Protein AF-A0AAD8AE29-F1 (afdb_monomer)

pLDDT: mean 75.74, std 12.7, range [40.16, 96.88]

Sequence (339 aa):
MKKKKKKEEDVLVMLQKSQGLLWQFQLVKLLQPAYPEPPVPDRELAHDELNSDLREEDKAHKLTLSEHMIGDRSDAFKFQLEQYKLAAARMQECVNVMSDIEREMNRPVGTRHSYEMTLKIQECEDMLLSASDKDQQIVEEDLAADSNNIAKQLKSMKQQLQSLRRAVDKQHEQHEKAVEKYKKLGAELKTVLDWLNANETIVSRPLLERDPASVEKEIEKHKELAAKVNNYLDRVRAVQELVRHEERMPASLIEQLSEANSLPQELEERGKYLEMNKQLRLEYAAMKETFFVWVKEADTLLQIGKFGVNWLIFFSSEASIRKLVSQQFSKQLIESGRL

Solvent-accessible surface area (backbone atoms only — not comparable to full-atom values): 18905 Å² total; per-residue (Å²): 120,76,74,59,57,56,54,56,54,54,50,51,54,52,52,53,51,53,52,53,53,52,53,53,56,54,53,62,70,73,68,70,79,92,70,86,82,74,88,82,72,80,66,74,59,61,58,52,49,55,55,49,50,56,50,51,49,53,50,50,51,51,49,52,52,47,52,49,55,51,47,55,50,50,52,50,52,50,52,48,55,50,49,51,52,56,28,52,51,35,50,52,50,37,51,53,51,50,54,49,48,55,58,54,65,75,43,94,78,49,77,69,55,48,52,55,49,53,51,54,51,50,54,36,50,52,36,51,50,62,25,49,58,43,45,52,58,43,54,78,70,72,50,65,72,63,42,56,53,50,53,50,49,53,52,52,49,54,53,52,51,54,51,49,51,55,50,52,53,50,52,44,53,51,51,50,55,50,52,51,51,49,52,54,49,45,52,54,51,49,53,50,50,54,50,46,60,76,36,37,75,70,74,44,90,66,90,74,66,83,51,49,70,61,42,51,55,51,49,51,55,48,52,55,49,52,53,54,54,49,55,54,52,52,53,50,49,55,54,47,66,76,41,73,83,56,97,69,76,56,68,70,49,54,52,54,49,54,56,58,65,49,46,63,58,56,52,49,55,49,50,52,51,51,53,53,53,35,50,53,34,52,52,49,52,52,52,50,51,55,49,52,53,52,52,53,50,52,50,50,55,50,59,60,57,68,66,57,84,57,58,70,61,53,62,68,44,42,66,58,50,53,50,51,50,49,50,51,51,52,51,51,32,48,77,67,70,77,100

Foldseek 3Di:
DVVVVVVVVVVVVVVVVVVVVVVVVVVVVVPDDDDDDDDDDDPVVVVVVVVVVVVVVVVVVVVVVVVVVVVVVVVVVVVLVVLVVLLVVLLVVLVVLLVVLVVLLPDQDDLVSLVVSVVSLVSSVVSLVSSVVSLVVNVVVPPPPVSVVSVVSSVVSVVSSVVSVVSSVVVNVVVVVLVVVLVVLLVVLVVLVVVCVVVVCLLDQHDADLDLVSLVVNLVVLVVNLVVLVVSLVVVVVSCVVCVPRDDRDPSSVVSNVVSVCVNVSSVVSNVVSVVSSVVSVVVVVVVVVVVVVVVVVVVVVVVPVPPPPVVVVVVCVVVVVVVVVVVVVVVCVVVVVD

Structure (mmCIF, N/CA/C/O backbone):
data_AF-A0AAD8AE29-F1
#
_entry.id   AF-A0AAD8AE29-F1
#
loop_
_atom_site.group_PDB
_atom_site.id
_atom_site.type_symbol
_atom_site.label_atom_id
_atom_site.label_alt_id
_atom_site.label_comp_id
_atom_site.label_asym_id
_atom_site.label_entity_id
_atom_site.label_seq_id
_atom_site.pdbx_PDB_ins_code
_atom_site.Cartn_x
_atom_site.Cartn_y
_atom_site.Cartn_z
_atom_site.occupancy
_atom_site.B_iso_or_equiv
_atom_site.auth_seq_id
_atom_site.auth_comp_id
_atom_site.auth_asym_id
_atom_site.auth_atom_id
_atom_site.pdbx_PDB_model_num
ATOM 1 N N . MET A 1 1 ? -95.911 11.192 59.488 1.00 56.50 1 MET A N 1
ATOM 2 C CA . MET A 1 1 ? -96.465 10.595 60.730 1.00 56.50 1 MET A CA 1
ATOM 3 C C . MET A 1 1 ? -96.248 9.078 60.884 1.00 56.50 1 MET A C 1
ATOM 5 O O . MET A 1 1 ? -96.093 8.640 62.013 1.00 56.50 1 MET A O 1
ATOM 9 N N . LYS A 1 2 ? -96.130 8.265 59.817 1.00 54.97 2 LYS A N 1
ATOM 10 C CA . LYS A 1 2 ? -95.921 6.797 59.936 1.00 54.97 2 LYS A CA 1
ATOM 11 C C . LYS A 1 2 ? -94.556 6.343 60.506 1.00 54.97 2 LYS A C 1
ATOM 13 O O . LYS A 1 2 ? -94.481 5.281 61.103 1.00 54.97 2 LYS A O 1
ATOM 18 N N . LYS A 1 3 ? -93.489 7.147 60.389 1.00 54.53 3 LYS A N 1
ATOM 19 C CA . LYS A 1 3 ? -92.149 6.806 60.926 1.00 54.53 3 LYS A CA 1
ATOM 20 C C . LYS A 1 3 ? -92.009 6.973 62.449 1.00 54.53 3 LYS A C 1
ATOM 22 O O . LYS A 1 3 ? -91.092 6.402 63.024 1.00 54.53 3 LYS A O 1
ATOM 27 N N . LYS A 1 4 ? -92.895 7.745 63.096 1.00 61.03 4 LYS A N 1
ATOM 28 C CA . LYS A 1 4 ? -92.829 8.002 64.546 1.00 61.03 4 LYS A CA 1
ATOM 29 C C . LYS A 1 4 ? -93.457 6.853 65.351 1.00 61.03 4 LYS A C 1
ATOM 31 O O . LYS A 1 4 ? -92.832 6.381 66.286 1.00 61.03 4 LYS A O 1
ATOM 36 N N . LYS A 1 5 ? -94.585 6.304 64.874 1.00 64.12 5 LYS A N 1
ATOM 37 C CA . LYS A 1 5 ? -95.234 5.117 65.465 1.00 64.12 5 LYS A CA 1
ATOM 38 C C . LYS A 1 5 ? -94.344 3.868 65.480 1.00 64.12 5 LYS A C 1
ATOM 40 O O . LYS A 1 5 ? -94.282 3.190 66.491 1.00 64.12 5 LYS A O 1
ATOM 45 N N . LYS A 1 6 ? -93.591 3.611 64.401 1.00 66.19 6 LYS A N 1
ATOM 46 C CA . LYS A 1 6 ? -92.713 2.430 64.326 1.00 66.19 6 LYS A CA 1
ATOM 47 C C . LYS A 1 6 ? -91.571 2.464 65.354 1.00 66.19 6 LYS A C 1
ATOM 49 O O . LYS A 1 6 ? -91.229 1.438 65.918 1.00 66.19 6 LYS A O 1
ATOM 54 N N . LYS A 1 7 ? -91.024 3.652 65.650 1.00 66.69 7 LYS A N 1
ATOM 55 C CA . LYS A 1 7 ? -89.999 3.807 66.696 1.00 66.69 7 LYS A CA 1
ATOM 56 C C . LYS A 1 7 ? -90.554 3.605 68.109 1.00 66.69 7 LYS A C 1
ATOM 58 O O . LYS A 1 7 ? -89.826 3.114 68.959 1.00 66.69 7 LYS A O 1
ATOM 63 N N . GLU A 1 8 ? -91.805 3.982 68.366 1.00 64.25 8 GLU A N 1
ATOM 64 C CA . GLU A 1 8 ? -92.439 3.771 69.676 1.00 64.25 8 GLU A CA 1
ATOM 65 C C . GLU A 1 8 ? -92.771 2.288 69.915 1.00 64.25 8 GLU A C 1
ATOM 67 O O . GLU A 1 8 ? -92.557 1.796 71.020 1.00 64.25 8 GLU A O 1
ATOM 72 N N . GLU A 1 9 ? -93.185 1.548 68.879 1.00 67.19 9 GLU A N 1
ATOM 73 C CA . GLU A 1 9 ? -93.394 0.091 68.961 1.00 67.19 9 GLU A CA 1
ATOM 74 C C . GLU A 1 9 ? -92.079 -0.680 69.184 1.00 67.19 9 GLU A C 1
ATOM 76 O O . GLU A 1 9 ? -92.027 -1.557 70.046 1.00 67.19 9 GLU A O 1
ATOM 81 N N . ASP A 1 10 ? -90.992 -0.312 68.496 1.00 68.88 10 ASP A N 1
ATOM 82 C CA . ASP A 1 10 ? -89.684 -0.969 68.665 1.00 68.88 10 ASP A CA 1
ATOM 83 C C . ASP A 1 10 ? -89.091 -0.748 70.074 1.00 68.88 10 ASP A C 1
ATOM 85 O O . ASP A 1 10 ? -88.472 -1.650 70.647 1.00 68.88 10 ASP A O 1
ATOM 89 N N . VAL A 1 11 ? -89.315 0.426 70.679 1.00 70.06 11 VAL A N 1
ATOM 90 C CA . VAL A 1 11 ? -88.878 0.720 72.058 1.00 70.06 11 VAL A CA 1
ATOM 91 C C . VAL A 1 11 ? -89.693 -0.077 73.082 1.00 70.06 11 VAL A C 1
ATOM 93 O O . VAL A 1 11 ? -89.125 -0.575 74.056 1.00 70.06 11 VAL A O 1
ATOM 96 N N . LEU A 1 12 ? -90.995 -0.266 72.847 1.00 66.38 12 LEU A N 1
ATOM 97 C CA . LEU A 1 12 ? -91.861 -1.053 73.729 1.00 66.38 12 LEU A CA 1
ATOM 98 C C . LEU A 1 12 ? -91.470 -2.544 73.734 1.00 66.38 12 LEU A C 1
ATOM 100 O O . LEU A 1 12 ? -91.415 -3.166 74.795 1.00 66.38 12 LEU A O 1
ATOM 104 N N . VAL A 1 13 ? -91.107 -3.096 72.568 1.00 70.44 13 VAL A N 1
ATOM 105 C CA . VAL A 1 13 ? -90.626 -4.485 72.432 1.00 70.44 13 VAL A CA 1
ATOM 106 C C . VAL A 1 13 ? -89.275 -4.690 73.128 1.00 70.44 13 VAL A C 1
ATOM 108 O O . VAL A 1 13 ? -89.046 -5.732 73.749 1.00 70.44 13 VAL A O 1
ATOM 111 N N . MET A 1 14 ? -88.382 -3.697 73.078 1.00 66.88 14 MET A N 1
ATOM 112 C CA . MET A 1 14 ? -87.093 -3.747 73.781 1.00 66.88 14 MET A CA 1
ATOM 113 C C . MET A 1 14 ? -87.264 -3.688 75.308 1.00 66.88 14 MET A C 1
ATOM 115 O O . MET A 1 14 ? -86.588 -4.427 76.025 1.00 66.88 14 MET A O 1
ATOM 119 N N . LEU A 1 15 ? -88.207 -2.881 75.806 1.00 64.25 15 LEU A N 1
ATOM 120 C CA . LEU A 1 15 ? -88.545 -2.798 77.234 1.00 64.25 15 LEU A CA 1
ATOM 121 C C . LEU A 1 15 ? -89.224 -4.071 77.765 1.00 64.25 15 LEU A C 1
ATOM 123 O O . LEU A 1 15 ? -88.927 -4.501 78.877 1.00 64.25 15 LEU A O 1
ATOM 127 N N . GLN A 1 16 ? -90.071 -4.732 76.970 1.00 65.25 16 GLN A N 1
ATOM 128 C CA . GLN A 1 16 ? -90.632 -6.035 77.354 1.00 65.25 16 GLN A CA 1
ATOM 129 C C . GLN A 1 16 ? -89.571 -7.146 77.392 1.00 65.25 16 GLN A C 1
ATOM 131 O O . GLN A 1 16 ? -89.598 -7.984 78.295 1.00 65.25 16 GLN A O 1
ATOM 136 N N . LYS A 1 17 ? -88.599 -7.141 76.468 1.00 65.81 17 LYS A N 1
ATOM 137 C CA . LYS A 1 17 ? -87.481 -8.101 76.491 1.00 65.81 17 LYS A CA 1
ATOM 138 C C . LYS A 1 17 ? -86.548 -7.890 77.684 1.00 65.81 17 LYS A C 1
ATOM 140 O O . LYS A 1 17 ? -86.119 -8.874 78.284 1.00 65.81 17 LYS A O 1
ATOM 145 N N . SER A 1 18 ? -86.264 -6.642 78.065 1.00 60.44 18 SER A N 1
ATOM 146 C CA . SER A 1 18 ? -85.416 -6.363 79.232 1.00 60.44 18 SER A CA 1
ATOM 147 C C . SER A 1 18 ? -86.107 -6.721 80.552 1.00 60.44 18 SER A C 1
ATOM 149 O O . SER A 1 18 ? -85.460 -7.277 81.440 1.00 60.44 18 SER A O 1
ATOM 151 N N . GLN A 1 19 ? -87.424 -6.513 80.663 1.00 63.84 19 GLN A N 1
ATOM 152 C CA . GLN A 1 19 ? -88.200 -6.953 81.829 1.00 63.84 19 GLN A CA 1
ATOM 153 C C . GLN A 1 19 ? -88.317 -8.486 81.916 1.00 63.84 19 GLN A C 1
ATOM 155 O O . GLN A 1 19 ? -88.243 -9.033 83.015 1.00 63.84 19 GLN A O 1
ATOM 160 N N . GLY A 1 20 ? -88.416 -9.196 80.786 1.00 62.72 20 GLY A N 1
ATOM 161 C CA . GLY A 1 20 ? -88.405 -10.666 80.757 1.00 62.72 20 GLY A CA 1
ATOM 162 C C . GLY A 1 20 ? -87.080 -11.282 81.227 1.00 62.72 20 GLY A C 1
ATOM 163 O O . GLY A 1 20 ? -87.084 -12.272 81.958 1.00 62.72 20 GLY A O 1
ATOM 164 N N . LEU A 1 21 ? -85.946 -10.667 80.874 1.00 60.41 21 LEU A N 1
ATOM 165 C CA . LEU A 1 21 ? -84.616 -11.109 81.318 1.00 60.41 21 LEU A CA 1
ATOM 166 C C . LEU A 1 21 ? -84.382 -10.855 82.815 1.00 60.41 21 LEU A C 1
ATOM 168 O O . LEU A 1 21 ? -83.770 -11.683 83.488 1.00 60.41 21 LEU A O 1
ATOM 172 N N . LEU A 1 22 ? -84.923 -9.759 83.356 1.00 55.09 22 LEU A N 1
ATOM 173 C CA . LEU A 1 22 ? -84.899 -9.469 84.794 1.00 55.09 22 LEU A CA 1
ATOM 174 C C . LEU A 1 22 ? -85.703 -10.500 85.600 1.00 55.09 22 LEU A C 1
ATOM 176 O O . LEU A 1 22 ? -85.214 -10.990 86.615 1.00 55.09 22 LEU A O 1
ATOM 180 N N . TRP A 1 23 ? -86.873 -10.920 85.107 1.00 57.53 23 TRP A N 1
ATOM 181 C CA . TRP A 1 23 ? -87.648 -11.993 85.740 1.00 57.53 23 TRP A CA 1
ATOM 182 C C . TRP A 1 23 ? -86.952 -13.359 85.669 1.00 57.53 23 TRP A C 1
ATOM 184 O O . TRP A 1 23 ? -87.002 -14.103 86.647 1.00 57.53 23 TRP A O 1
ATOM 194 N N . GLN A 1 24 ? -86.242 -13.677 84.579 1.00 55.31 24 GLN A N 1
ATOM 195 C CA . GLN A 1 24 ? -85.435 -14.904 84.503 1.00 55.31 24 GLN A CA 1
ATOM 196 C C . GLN A 1 24 ? -84.248 -14.883 85.477 1.00 55.31 24 GLN A C 1
ATOM 198 O O . GLN A 1 24 ? -83.977 -15.894 86.124 1.00 55.31 24 GLN A O 1
ATOM 203 N N . PHE A 1 25 ? -83.595 -13.732 85.665 1.00 55.00 25 PHE A N 1
ATOM 204 C CA . PHE A 1 25 ? -82.519 -13.587 86.651 1.00 55.00 25 PHE A CA 1
ATOM 205 C C . PHE A 1 25 ? -83.021 -13.691 88.100 1.00 55.00 25 PHE A C 1
ATOM 207 O O . PHE A 1 25 ? -82.330 -14.249 88.955 1.00 55.00 25 PHE A O 1
ATOM 214 N N . GLN A 1 26 ? -84.232 -13.203 88.385 1.00 53.47 26 GLN A N 1
ATOM 215 C CA . GLN A 1 26 ? -84.827 -13.291 89.721 1.00 53.47 26 GLN A CA 1
ATOM 216 C C . GLN A 1 26 ? -85.367 -14.695 90.045 1.00 53.47 26 GLN A C 1
ATOM 218 O O . GLN A 1 26 ? -85.286 -15.113 91.199 1.00 53.47 26 GLN A O 1
ATOM 223 N N . LEU A 1 27 ? -85.841 -15.457 89.047 1.00 51.41 27 LEU A N 1
ATOM 224 C CA . LEU A 1 27 ? -86.303 -16.840 89.239 1.00 51.41 27 LEU A CA 1
ATOM 225 C C . LEU A 1 27 ? -85.142 -17.817 89.500 1.00 51.41 27 LEU A C 1
ATOM 227 O O . LEU A 1 27 ? -85.275 -18.723 90.320 1.00 51.41 27 LEU A O 1
ATOM 231 N N . VAL A 1 28 ? -83.986 -17.603 88.860 1.00 54.94 28 VAL A N 1
ATOM 232 C CA . VAL A 1 28 ? -82.765 -18.404 89.090 1.00 54.94 28 VAL A CA 1
ATOM 233 C C . VAL A 1 28 ? -82.208 -18.185 90.503 1.00 54.94 28 VAL A C 1
ATOM 235 O O . VAL A 1 28 ? -81.660 -19.108 91.100 1.00 54.94 28 VAL A O 1
ATOM 238 N N . LYS A 1 29 ? -82.420 -16.999 91.089 1.00 54.12 29 LYS A N 1
ATOM 239 C CA . LYS A 1 29 ? -82.001 -16.679 92.464 1.00 54.12 29 LYS A CA 1
ATOM 240 C C . LYS A 1 29 ? -82.877 -17.304 93.559 1.00 54.12 29 LYS A C 1
ATOM 242 O O . LYS A 1 29 ? -82.434 -17.372 94.699 1.00 54.12 29 LYS A O 1
ATOM 247 N N . LEU A 1 30 ? -84.095 -17.753 93.238 1.00 50.16 30 LEU A N 1
ATOM 248 C CA . LEU A 1 30 ? -85.058 -18.303 94.208 1.00 50.16 30 LEU A CA 1
ATOM 249 C C . LEU A 1 30 ? -85.110 -19.842 94.241 1.00 50.16 30 LEU A C 1
ATOM 251 O O . LEU A 1 30 ? -85.836 -20.401 95.057 1.00 50.16 30 LEU A O 1
ATOM 255 N N . LEU A 1 31 ? -84.345 -20.529 93.384 1.00 49.78 31 LEU A N 1
ATOM 256 C CA . LEU A 1 31 ? -84.365 -21.994 93.243 1.00 49.78 31 LEU A CA 1
ATOM 257 C C . LEU A 1 31 ? -83.030 -22.688 93.573 1.00 49.78 31 LEU A C 1
ATOM 259 O O . LEU A 1 31 ? -82.849 -23.852 93.224 1.00 49.78 31 LEU A O 1
ATOM 263 N N . GLN A 1 32 ? -82.100 -22.027 94.270 1.00 46.84 32 GLN A N 1
ATOM 264 C CA . GLN A 1 32 ? -80.900 -22.703 94.782 1.00 46.84 32 GLN A CA 1
ATOM 265 C C . GLN A 1 32 ? -81.173 -23.340 96.160 1.00 46.84 32 GLN A C 1
ATOM 267 O O . GLN A 1 32 ? -81.451 -22.610 97.114 1.00 46.84 32 GLN A O 1
ATOM 272 N N . PRO A 1 33 ? -81.092 -24.677 96.307 1.00 40.16 33 PRO A N 1
ATOM 273 C CA . PRO A 1 33 ? -81.111 -25.319 97.615 1.00 40.16 33 PRO A CA 1
ATOM 274 C C . PRO A 1 33 ? -79.799 -25.048 98.363 1.00 40.16 33 PRO A C 1
ATOM 276 O O . PRO A 1 33 ? -78.710 -25.187 97.808 1.00 40.16 33 PRO A O 1
ATOM 279 N N . ALA A 1 34 ? -79.921 -24.678 99.639 1.00 43.81 34 ALA A N 1
ATOM 280 C CA . ALA A 1 34 ? -78.806 -24.512 100.561 1.00 43.81 34 ALA A CA 1
ATOM 281 C C . ALA A 1 34 ? -78.103 -25.861 100.796 1.00 43.81 34 ALA A C 1
ATOM 283 O O . ALA A 1 34 ? -78.612 -26.719 101.517 1.00 43.81 34 ALA A O 1
ATOM 284 N N . TYR A 1 35 ? -76.930 -26.030 100.190 1.00 43.59 35 TYR A N 1
ATOM 285 C CA . TYR A 1 35 ? -75.943 -27.026 100.598 1.00 43.59 35 TYR A CA 1
ATOM 286 C C . TYR A 1 35 ? -74.885 -26.331 101.466 1.00 43.59 35 TYR A C 1
ATOM 288 O O . TYR A 1 35 ? -74.416 -25.259 101.082 1.00 43.59 35 TYR A O 1
ATOM 296 N N . PRO A 1 36 ? -74.509 -26.899 102.625 1.00 43.31 36 PRO A N 1
ATOM 297 C CA . PRO A 1 36 ? -73.458 -26.337 103.459 1.00 43.31 36 PRO A CA 1
ATOM 298 C C . PRO A 1 36 ? -72.100 -26.426 102.753 1.00 43.31 36 PRO A C 1
ATOM 300 O O . PRO A 1 36 ? -71.733 -27.466 102.202 1.00 43.31 36 PRO A O 1
ATOM 303 N N . GLU A 1 37 ? -71.379 -25.308 102.780 1.00 41.84 37 GLU A N 1
ATOM 304 C CA . GLU A 1 37 ? -70.016 -25.143 102.282 1.00 41.84 37 GLU A CA 1
ATOM 305 C C . GLU A 1 37 ? -69.048 -26.144 102.941 1.00 41.84 37 GLU A C 1
ATOM 307 O O . GLU A 1 37 ? -68.987 -26.222 104.171 1.00 41.84 37 GLU A O 1
ATOM 312 N N . PRO A 1 38 ? -68.235 -26.882 102.165 1.00 48.16 38 PRO A N 1
ATOM 313 C CA . PRO A 1 38 ? -66.944 -27.350 102.648 1.00 48.16 38 PRO A CA 1
ATOM 314 C C . PRO A 1 38 ? -65.956 -26.165 102.691 1.00 48.16 38 PRO A C 1
ATOM 316 O O . PRO A 1 38 ? -66.111 -25.211 101.925 1.00 48.16 38 PRO A O 1
ATOM 319 N N . PRO A 1 39 ? -64.941 -26.199 103.570 1.00 44.44 39 PRO A N 1
ATOM 320 C CA . PRO A 1 39 ? -64.050 -25.067 103.797 1.00 44.44 39 PRO A CA 1
ATOM 321 C C . PRO A 1 39 ? -63.321 -24.669 102.509 1.00 44.44 39 PRO A C 1
ATOM 323 O O . PRO A 1 39 ? -62.734 -25.504 101.822 1.00 44.44 39 PRO A O 1
ATOM 326 N N . VAL A 1 40 ? -63.388 -23.373 102.208 1.00 51.28 40 VAL A N 1
ATOM 327 C CA . VAL A 1 40 ? -62.707 -22.689 101.107 1.00 51.28 40 VAL A CA 1
ATOM 328 C C . VAL A 1 40 ? -61.188 -22.863 101.255 1.00 51.28 40 VAL A C 1
ATOM 330 O O . VAL A 1 40 ? -60.644 -22.423 102.266 1.00 51.28 40 VAL A O 1
ATOM 333 N N . PRO A 1 41 ? -60.477 -23.452 100.275 1.00 49.50 41 PRO A N 1
ATOM 334 C CA . PRO A 1 41 ? -59.083 -23.116 100.041 1.00 49.50 41 PRO A CA 1
ATOM 335 C C . PRO A 1 41 ? -59.034 -21.806 99.243 1.00 49.50 41 PRO A C 1
ATOM 337 O O . PRO A 1 41 ? -59.801 -21.623 98.293 1.00 49.50 41 PRO A O 1
ATOM 340 N N . ASP A 1 42 ? -58.153 -20.902 99.658 1.00 48.12 42 ASP A N 1
ATOM 341 C CA . ASP A 1 42 ? -57.944 -19.550 99.133 1.00 48.12 42 ASP A CA 1
ATOM 342 C C . ASP A 1 42 ? -58.057 -19.455 97.595 1.00 48.12 42 ASP A C 1
ATOM 344 O O . ASP A 1 42 ? -57.148 -19.817 96.851 1.00 48.12 42 ASP A O 1
ATOM 348 N N . ARG A 1 43 ? -59.198 -18.960 97.094 1.00 49.62 43 ARG A N 1
ATOM 349 C CA . ARG A 1 43 ? -59.481 -18.803 95.651 1.00 49.62 43 ARG A CA 1
ATOM 350 C C . ARG A 1 43 ? -59.073 -17.445 95.070 1.00 49.62 43 ARG A C 1
ATOM 352 O O . ARG A 1 43 ? -59.162 -17.272 93.858 1.00 49.62 43 ARG A O 1
ATOM 359 N N . GLU A 1 44 ? -58.610 -16.508 95.896 1.00 46.81 44 GLU A N 1
ATOM 360 C CA . GLU A 1 44 ? -58.081 -15.212 95.434 1.00 46.81 44 GLU A CA 1
ATOM 361 C C . GLU A 1 44 ? -56.631 -15.298 94.930 1.00 46.81 44 GLU A C 1
ATOM 363 O O . GLU A 1 44 ? -56.235 -14.476 94.116 1.00 46.81 44 GLU A O 1
ATOM 368 N N . LEU A 1 45 ? -55.865 -16.332 95.297 1.00 50.78 45 LEU A N 1
ATOM 369 C CA . LEU A 1 45 ? -54.499 -16.528 94.786 1.00 50.78 45 LEU A CA 1
ATOM 370 C C . LEU A 1 45 ? -54.469 -17.162 93.380 1.00 50.78 45 LEU A C 1
ATOM 372 O O . LEU A 1 45 ? -53.691 -16.744 92.529 1.00 50.78 45 LEU A O 1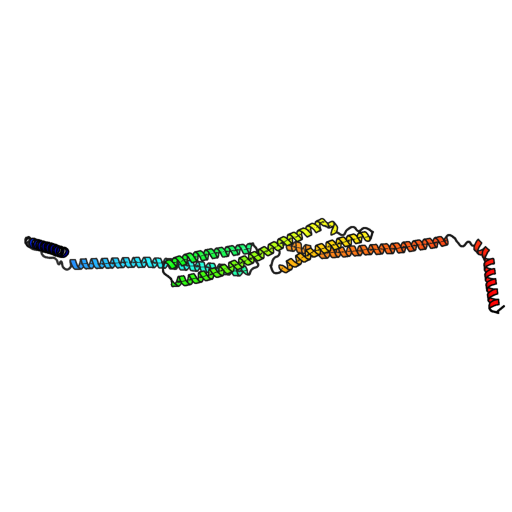
ATOM 376 N N . ALA A 1 46 ? -55.376 -18.100 93.082 1.00 49.00 46 ALA A N 1
ATOM 377 C CA . ALA A 1 46 ? -55.346 -18.863 91.826 1.00 49.00 46 ALA A CA 1
ATOM 378 C C . ALA A 1 46 ? -55.835 -18.087 90.5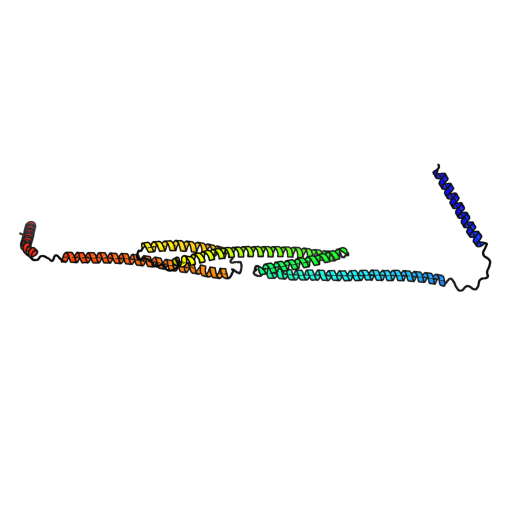80 1.00 49.00 46 ALA A C 1
ATOM 380 O O . ALA A 1 46 ? -55.471 -18.431 89.457 1.00 49.00 46 ALA A O 1
ATOM 381 N N . HIS A 1 47 ? -56.671 -17.053 90.742 1.00 49.69 47 HIS A N 1
ATOM 382 C CA . HIS A 1 47 ? -57.149 -16.229 89.617 1.00 49.69 47 HIS A CA 1
ATOM 383 C C . HIS A 1 47 ? -56.168 -15.114 89.223 1.00 49.69 47 HIS A C 1
ATOM 385 O O . HIS A 1 47 ? -56.120 -14.741 88.047 1.00 49.69 47 HIS A O 1
ATOM 391 N N . ASP A 1 48 ? -55.377 -14.617 90.175 1.00 52.88 48 ASP A N 1
ATOM 392 C CA . ASP A 1 48 ? -54.292 -13.673 89.902 1.00 52.88 48 ASP A CA 1
ATOM 393 C C . ASP A 1 48 ? -53.060 -14.385 89.321 1.00 52.88 48 ASP A C 1
ATOM 395 O O . ASP A 1 48 ? -52.440 -13.843 88.405 1.00 52.88 48 ASP A O 1
ATOM 399 N N . GLU A 1 49 ? -52.772 -15.625 89.740 1.00 54.66 49 GLU A N 1
ATOM 400 C CA . GLU A 1 49 ? -51.742 -16.475 89.116 1.00 54.66 49 GLU A CA 1
ATOM 401 C C . GLU A 1 49 ? -52.057 -16.765 87.637 1.00 54.66 49 GLU A C 1
ATOM 403 O O . GLU A 1 49 ? -51.234 -16.484 86.772 1.00 54.66 49 GLU A O 1
ATOM 408 N N . LEU A 1 50 ? -53.284 -17.178 87.296 1.00 54.25 50 LEU A N 1
ATOM 409 C CA . LEU A 1 50 ? -53.669 -17.464 85.901 1.00 54.25 50 LEU A CA 1
ATOM 410 C C . LEU A 1 50 ? -53.655 -16.228 84.975 1.00 54.25 50 LEU A C 1
ATOM 412 O O . LEU A 1 50 ? -53.343 -16.333 83.788 1.00 54.25 50 LEU A O 1
ATOM 416 N N . ASN A 1 51 ? -53.999 -15.043 85.494 1.00 57.44 51 ASN A N 1
ATOM 417 C CA . ASN A 1 51 ? -53.930 -13.784 84.737 1.00 57.44 51 ASN A CA 1
ATOM 418 C C . ASN A 1 51 ? -52.498 -13.241 84.617 1.00 57.44 51 ASN A C 1
ATOM 420 O O . ASN A 1 51 ? -52.181 -12.558 83.638 1.00 57.44 51 ASN A O 1
ATOM 424 N N . SER A 1 52 ? -51.654 -13.509 85.614 1.00 60.84 52 SER A N 1
ATOM 425 C CA . SER A 1 52 ? -50.209 -13.290 85.559 1.00 60.84 52 SER A CA 1
ATOM 426 C C . SER A 1 52 ? -49.585 -14.167 84.472 1.00 60.84 52 SER A C 1
ATOM 428 O O . SER A 1 52 ? -48.894 -13.643 83.598 1.00 60.84 52 SER A O 1
ATOM 430 N N . ASP A 1 53 ? -49.929 -15.454 84.447 1.00 60.59 53 ASP A N 1
ATOM 431 C CA . ASP A 1 53 ? -49.401 -16.435 83.496 1.00 60.59 53 ASP A CA 1
ATOM 432 C C . ASP A 1 53 ? -49.790 -16.108 82.048 1.00 60.59 53 ASP A C 1
ATOM 434 O O . ASP A 1 53 ? -48.930 -16.072 81.172 1.00 60.59 53 ASP A O 1
ATOM 438 N N . LEU A 1 54 ? -51.049 -15.731 81.787 1.00 60.53 54 LEU A N 1
ATOM 439 C CA . LEU A 1 54 ? -51.486 -15.288 80.452 1.00 60.53 54 LEU A CA 1
ATOM 440 C C . LEU A 1 54 ? -50.793 -13.994 79.982 1.00 60.53 54 LEU A C 1
ATOM 442 O O . LEU A 1 54 ? -50.578 -13.798 78.783 1.00 60.53 54 LEU A O 1
ATOM 446 N N . ARG A 1 55 ? -50.441 -13.085 80.902 1.00 64.75 55 ARG A N 1
ATOM 447 C CA . ARG A 1 55 ? -49.678 -11.866 80.572 1.00 64.75 55 ARG A CA 1
ATOM 448 C C . ARG A 1 55 ? -48.205 -12.163 80.322 1.00 64.75 55 ARG A C 1
ATOM 450 O O . ARG A 1 55 ? -47.602 -11.497 79.481 1.00 64.75 55 ARG A O 1
ATOM 457 N N . GLU A 1 56 ? -47.629 -13.112 81.048 1.00 69.75 56 GLU A N 1
ATOM 458 C CA . GLU A 1 56 ? -46.267 -13.593 80.818 1.00 69.75 56 GLU A CA 1
ATOM 459 C C . GLU A 1 56 ? -46.171 -14.366 79.491 1.00 69.75 56 GLU A C 1
ATOM 461 O O . GLU A 1 56 ? -45.237 -14.125 78.728 1.00 69.75 56 GLU A O 1
ATOM 466 N N . GLU A 1 57 ? -47.179 -15.166 79.123 1.00 69.75 57 GLU A N 1
ATOM 467 C CA . GLU A 1 57 ? -47.258 -15.824 77.809 1.00 69.75 57 GLU A CA 1
ATOM 468 C C . GLU A 1 57 ? -47.422 -14.829 76.646 1.00 69.75 57 GLU A C 1
ATOM 470 O O . GLU A 1 57 ? -46.729 -14.958 75.638 1.00 69.75 57 GLU A O 1
ATOM 475 N N . ASP A 1 58 ? -48.266 -13.794 76.766 1.00 74.19 58 ASP A N 1
ATOM 476 C CA . ASP A 1 58 ? -48.403 -12.752 75.727 1.00 74.19 58 ASP A CA 1
ATOM 477 C C . ASP A 1 58 ? -47.122 -11.906 75.585 1.00 74.19 58 ASP A C 1
ATOM 479 O O . ASP A 1 58 ? -46.722 -11.536 74.476 1.00 74.19 58 ASP A O 1
ATOM 483 N N . LYS A 1 59 ? -46.416 -11.636 76.694 1.00 73.88 59 LYS A N 1
ATOM 484 C CA . LYS A 1 59 ? -45.079 -11.020 76.650 1.00 73.88 59 LYS A CA 1
ATOM 485 C C . LYS A 1 59 ? -44.063 -11.934 75.974 1.00 73.88 59 LYS A C 1
ATOM 487 O O . LYS A 1 59 ? -43.311 -11.444 75.135 1.00 73.88 59 LYS A O 1
ATOM 492 N N . ALA A 1 60 ? -44.045 -13.225 76.303 1.00 72.56 60 ALA A N 1
ATOM 493 C CA . ALA A 1 60 ? -43.142 -14.204 75.704 1.00 72.56 60 ALA A CA 1
ATOM 494 C C . ALA A 1 60 ? -43.420 -14.384 74.203 1.00 72.56 60 ALA A C 1
ATOM 496 O O . ALA A 1 60 ? -42.486 -14.420 73.400 1.00 72.56 60 ALA A O 1
ATOM 497 N N . HIS A 1 61 ? -44.689 -14.393 73.791 1.00 73.88 61 HIS A N 1
ATOM 498 C CA . HIS A 1 61 ? -45.077 -14.408 72.382 1.00 73.88 61 HIS A CA 1
ATOM 499 C C . HIS A 1 61 ? -44.658 -13.134 71.646 1.00 73.88 61 HIS A C 1
ATOM 501 O O . HIS A 1 61 ? -44.134 -13.213 70.540 1.00 73.88 61 HIS A O 1
ATOM 507 N N . LYS A 1 62 ? -44.817 -11.953 72.251 1.00 75.62 62 LYS A N 1
ATOM 508 C CA . LYS A 1 62 ? -44.329 -10.696 71.660 1.00 75.62 62 LYS A CA 1
ATOM 509 C C . LYS A 1 62 ? -42.808 -10.644 71.573 1.00 75.62 62 LYS A C 1
ATOM 511 O O . LYS A 1 62 ? -42.293 -10.134 70.581 1.00 75.62 62 LYS A O 1
ATOM 516 N N . LEU A 1 63 ? -42.099 -11.174 72.572 1.00 75.06 63 LEU A N 1
ATOM 517 C CA . LEU A 1 63 ? -40.637 -11.267 72.572 1.00 75.06 63 LEU A CA 1
ATOM 518 C C . LEU A 1 63 ? -40.132 -12.213 71.484 1.00 75.06 63 LEU A C 1
ATOM 520 O O . LEU A 1 63 ? -39.245 -11.831 70.731 1.00 75.06 63 LEU A O 1
ATOM 524 N N . THR A 1 64 ? -40.739 -13.390 71.348 1.00 75.81 64 THR A N 1
ATOM 525 C CA . THR A 1 64 ? -40.383 -14.361 70.301 1.00 75.81 64 THR A CA 1
ATOM 526 C C . THR A 1 64 ? -40.727 -13.851 68.902 1.00 75.81 64 THR A C 1
ATOM 528 O O . THR A 1 64 ? -39.922 -14.007 67.986 1.00 75.81 64 THR A O 1
ATOM 531 N N . LEU A 1 65 ? -41.862 -13.160 68.723 1.00 75.62 65 LEU A N 1
ATOM 532 C CA . LEU A 1 65 ? -42.193 -12.493 67.457 1.00 75.62 65 LEU A CA 1
ATOM 533 C C . LEU A 1 65 ? -41.174 -11.390 67.127 1.00 75.62 65 LEU A C 1
ATOM 535 O O . LEU A 1 65 ? -40.732 -11.266 65.989 1.00 75.62 65 LEU A O 1
ATOM 539 N N . SER A 1 66 ? -40.783 -10.606 68.134 1.00 74.88 66 SER A N 1
ATOM 540 C CA . SER A 1 66 ? -39.742 -9.578 68.040 1.00 74.88 66 SER A CA 1
ATOM 541 C C . SER A 1 66 ? -38.388 -10.180 67.654 1.00 74.88 66 SER A C 1
ATOM 543 O O . SER A 1 66 ? -37.761 -9.695 66.717 1.00 74.88 66 SER A O 1
ATOM 545 N N . GLU A 1 67 ? -37.946 -11.245 68.326 1.00 77.62 67 GLU A N 1
ATOM 546 C CA . GLU A 1 67 ? -36.702 -11.955 68.005 1.00 77.62 67 GLU A CA 1
ATOM 547 C C . GLU A 1 67 ? -36.721 -12.526 66.588 1.00 77.62 67 GLU A C 1
ATOM 549 O O . GLU A 1 67 ? -35.727 -12.395 65.878 1.00 77.62 67 GLU A O 1
ATOM 554 N N . HIS A 1 68 ? -37.850 -13.086 66.144 1.00 75.38 68 HIS A N 1
ATOM 555 C CA . HIS A 1 68 ? -37.990 -13.598 64.783 1.00 75.38 68 HIS A CA 1
ATOM 556 C C . HIS A 1 68 ? -37.901 -12.472 63.744 1.00 75.38 68 HIS A C 1
ATOM 558 O O . HIS A 1 68 ? -37.091 -12.558 62.828 1.00 75.38 68 HIS A O 1
ATOM 564 N N . MET A 1 69 ? -38.617 -11.356 63.940 1.00 76.94 69 MET A N 1
ATOM 565 C CA . MET A 1 69 ? -38.522 -10.208 63.026 1.00 76.94 69 MET A CA 1
ATOM 566 C C . MET A 1 69 ? -37.135 -9.548 63.022 1.00 76.94 69 MET A C 1
ATOM 568 O O . MET A 1 69 ? -36.712 -8.997 62.004 1.00 76.94 69 MET A O 1
ATOM 572 N N . ILE A 1 70 ? -36.434 -9.551 64.160 1.00 78.44 70 ILE A N 1
ATOM 573 C CA . ILE A 1 70 ? -35.053 -9.061 64.259 1.00 78.44 70 ILE A CA 1
ATOM 574 C C . ILE A 1 70 ? -34.102 -10.021 63.536 1.00 78.44 70 ILE A C 1
ATOM 576 O O . ILE A 1 70 ? -33.200 -9.550 62.844 1.00 78.44 70 ILE A O 1
ATOM 580 N N . GLY A 1 71 ? -34.317 -11.333 63.654 1.00 80.00 71 GLY A N 1
ATOM 581 C CA . GLY A 1 71 ? -33.587 -12.368 62.921 1.00 80.00 71 GLY A CA 1
ATOM 582 C C . GLY A 1 71 ? -33.751 -12.223 61.410 1.00 80.00 71 GLY A C 1
ATOM 583 O O . GLY A 1 71 ? -32.756 -12.057 60.710 1.00 80.00 71 GLY A O 1
ATOM 584 N N . ASP A 1 72 ? -34.992 -12.147 60.929 1.00 78.50 72 ASP A N 1
ATOM 585 C CA . ASP A 1 72 ? -35.310 -11.984 59.506 1.00 78.50 72 ASP A CA 1
ATOM 586 C C . ASP A 1 72 ? -34.713 -10.690 58.934 1.00 78.50 72 ASP A C 1
ATOM 588 O O . ASP A 1 72 ? -34.118 -10.686 57.855 1.00 78.50 72 ASP A O 1
ATOM 592 N N . ARG A 1 73 ? -34.790 -9.581 59.685 1.00 78.44 73 ARG A N 1
ATOM 593 C CA . ARG A 1 73 ? -34.113 -8.329 59.309 1.00 78.44 73 ARG A CA 1
ATOM 594 C C . ARG A 1 73 ? -32.596 -8.463 59.323 1.00 78.44 73 ARG A C 1
ATOM 596 O O . ARG A 1 73 ? -31.943 -7.911 58.445 1.00 78.44 73 ARG A O 1
ATOM 603 N N . SER A 1 74 ? -32.021 -9.152 60.307 1.00 81.06 74 SER A N 1
ATOM 604 C CA . SER A 1 74 ? -30.572 -9.364 60.390 1.00 81.06 74 SER A CA 1
ATOM 605 C C . SER A 1 74 ? -30.059 -10.170 59.200 1.00 81.06 74 SER A C 1
ATOM 607 O O . SER A 1 74 ? -29.023 -9.822 58.632 1.00 81.06 74 SER A O 1
ATOM 609 N N . ASP A 1 75 ? -30.788 -11.204 58.791 1.00 81.31 75 ASP A N 1
ATOM 610 C CA . ASP A 1 75 ? -30.419 -12.031 57.648 1.00 81.31 75 ASP A CA 1
ATOM 611 C C . ASP A 1 75 ? -30.629 -11.296 56.318 1.00 81.31 75 ASP A C 1
ATOM 613 O O . ASP A 1 75 ? -29.755 -11.373 55.451 1.00 81.31 75 ASP A O 1
ATOM 617 N N . ALA A 1 76 ? -31.679 -10.476 56.196 1.00 78.44 76 ALA A N 1
ATOM 618 C CA . ALA A 1 76 ? -31.843 -9.554 55.070 1.00 78.44 76 ALA A CA 1
ATOM 619 C C . ALA A 1 76 ? -30.673 -8.553 54.973 1.00 78.44 76 ALA A C 1
ATOM 621 O O . ALA A 1 76 ? -30.062 -8.416 53.915 1.00 78.44 76 ALA A O 1
ATOM 622 N N . PHE A 1 77 ? -30.264 -7.930 56.086 1.00 77.56 77 PHE A N 1
ATOM 623 C CA . PHE A 1 77 ? -29.103 -7.030 56.105 1.00 77.56 77 PHE A CA 1
ATOM 624 C C . PHE A 1 77 ? -27.791 -7.738 55.738 1.00 77.56 77 PHE A C 1
ATOM 626 O O . PHE A 1 77 ? -26.957 -7.161 55.036 1.00 77.56 77 PHE A O 1
ATOM 633 N N . LYS A 1 78 ? -27.579 -8.987 56.180 1.00 82.88 78 LYS A N 1
ATOM 634 C CA . LYS A 1 78 ? -26.402 -9.778 55.771 1.00 82.88 78 LYS A CA 1
ATOM 635 C C . LYS A 1 78 ? -26.419 -10.067 54.275 1.00 82.88 78 LYS A C 1
ATOM 637 O O . LYS A 1 78 ? -25.382 -9.924 53.630 1.00 82.88 78 LYS A O 1
ATOM 642 N N . PHE A 1 79 ? -27.572 -10.457 53.734 1.00 82.19 79 PHE A N 1
ATOM 643 C CA . PHE A 1 79 ? -27.741 -10.707 52.306 1.00 82.19 79 PHE A CA 1
ATOM 644 C C . PHE A 1 79 ? -27.432 -9.449 51.485 1.00 82.19 79 PHE A C 1
ATOM 646 O O . PHE A 1 79 ? -26.638 -9.511 50.548 1.00 82.19 79 PHE A O 1
ATOM 653 N N . GLN A 1 80 ? -27.953 -8.292 51.899 1.00 74.38 80 GLN A N 1
ATOM 654 C CA . GLN A 1 80 ? -27.671 -6.999 51.271 1.00 74.38 80 GLN A CA 1
ATOM 655 C C . GLN A 1 80 ? -26.187 -6.651 51.303 1.00 74.38 80 GLN A C 1
ATOM 657 O O . GLN A 1 80 ? -25.605 -6.330 50.267 1.00 74.38 80 GLN A O 1
ATOM 662 N N . LEU A 1 81 ? -25.552 -6.749 52.475 1.00 81.19 81 LEU A N 1
ATOM 663 C CA . LEU A 1 81 ? -24.122 -6.479 52.623 1.00 81.19 81 LEU A CA 1
ATOM 664 C C . LEU A 1 81 ? -23.294 -7.350 51.667 1.00 81.19 81 LEU A C 1
ATOM 666 O O . LEU A 1 81 ? -22.296 -6.891 51.107 1.00 81.19 81 LEU A O 1
ATOM 670 N N . GLU A 1 82 ? -23.718 -8.593 51.454 1.00 84.56 82 GLU A N 1
ATOM 671 C CA . GLU A 1 82 ? -23.057 -9.507 50.533 1.00 84.56 82 GLU A CA 1
ATOM 672 C C . GLU A 1 82 ? -23.273 -9.118 49.063 1.00 84.56 82 GLU A C 1
ATOM 674 O O . GLU A 1 82 ? -22.306 -9.093 48.299 1.00 84.56 82 GLU A O 1
ATOM 679 N N . GLN A 1 83 ? -24.484 -8.703 48.671 1.00 81.38 83 GLN A N 1
ATOM 680 C CA . GLN A 1 83 ? -24.734 -8.163 47.326 1.00 81.38 83 GLN A CA 1
ATOM 681 C C . GLN A 1 83 ? -23.915 -6.898 47.051 1.00 81.38 83 GLN A C 1
ATOM 683 O O . GLN A 1 83 ? -23.320 -6.775 45.976 1.00 81.38 83 GLN A O 1
ATOM 688 N N . TYR A 1 84 ? -23.804 -6.004 48.036 1.00 79.75 84 TYR A N 1
ATOM 689 C CA . TYR A 1 84 ? -22.981 -4.795 47.965 1.00 79.75 84 TYR A CA 1
ATOM 690 C C . TYR A 1 84 ? -21.503 -5.114 47.730 1.00 79.75 84 TYR A C 1
ATOM 692 O O . TYR A 1 84 ? -20.890 -4.571 46.808 1.00 79.75 84 TYR A O 1
ATOM 700 N N . LYS A 1 85 ? -20.924 -6.030 48.515 1.00 84.38 85 LYS A N 1
ATOM 701 C CA . LYS A 1 85 ? -19.533 -6.471 48.315 1.00 84.38 85 LYS A CA 1
ATOM 702 C C . LYS A 1 85 ? -19.336 -7.071 46.929 1.00 84.38 85 LYS A C 1
ATOM 704 O O . LYS A 1 85 ? -18.340 -6.785 46.269 1.00 84.38 85 LYS A O 1
ATOM 709 N N . LEU A 1 86 ? -20.291 -7.880 46.477 1.00 84.94 86 LEU A N 1
ATOM 710 C CA . LEU A 1 86 ? -20.215 -8.556 45.189 1.00 84.94 86 LEU A CA 1
ATOM 711 C C . LEU A 1 86 ? -20.396 -7.579 44.010 1.00 84.94 86 LEU A C 1
ATOM 713 O O . LEU A 1 86 ? -19.871 -7.837 42.929 1.00 84.94 86 LEU A O 1
ATOM 717 N N . ALA A 1 87 ? -21.151 -6.488 44.176 1.00 81.75 87 ALA A N 1
ATOM 718 C CA . ALA A 1 87 ? -21.260 -5.405 43.195 1.00 81.75 87 ALA A CA 1
ATOM 719 C C . ALA A 1 87 ? -19.969 -4.570 43.148 1.00 81.75 87 ALA A C 1
ATOM 721 O O . ALA A 1 87 ? -19.413 -4.363 42.069 1.00 81.75 87 ALA A O 1
ATOM 722 N N . ALA A 1 88 ? -19.435 -4.189 44.312 1.00 81.62 88 ALA A N 1
ATOM 723 C CA . ALA A 1 88 ? -18.178 -3.453 44.426 1.00 81.62 88 ALA A CA 1
ATOM 724 C C . ALA A 1 88 ? -16.987 -4.235 43.843 1.00 81.62 88 ALA A C 1
ATOM 726 O O . ALA A 1 88 ? -16.170 -3.661 43.125 1.00 81.62 88 ALA A O 1
ATOM 727 N N . ALA A 1 89 ? -16.915 -5.549 44.082 1.00 86.44 89 ALA A N 1
ATOM 728 C CA . ALA A 1 89 ? -15.882 -6.413 43.512 1.00 86.44 89 ALA A CA 1
ATOM 729 C C . ALA A 1 89 ? -15.916 -6.417 41.973 1.00 86.44 89 ALA A C 1
ATOM 731 O O . ALA A 1 89 ? -14.880 -6.231 41.340 1.00 86.44 89 ALA A O 1
ATOM 732 N N . ARG A 1 90 ? -17.109 -6.539 41.370 1.00 84.75 90 ARG A N 1
ATOM 733 C CA . ARG A 1 90 ? -17.276 -6.488 39.905 1.00 84.75 90 ARG A CA 1
ATOM 734 C C . ARG A 1 90 ? -16.922 -5.129 39.318 1.00 84.75 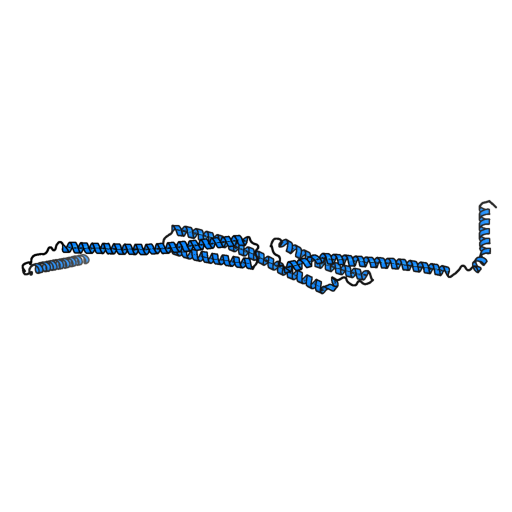90 ARG A C 1
ATOM 736 O O . ARG A 1 90 ? -16.305 -5.055 38.261 1.00 84.75 90 ARG A O 1
ATOM 743 N N . MET A 1 91 ? -17.295 -4.048 40.001 1.00 84.69 91 MET A N 1
ATOM 744 C CA . MET A 1 91 ? -16.904 -2.702 39.586 1.00 84.69 91 MET A CA 1
ATOM 745 C C . MET A 1 91 ? -15.383 -2.541 39.630 1.00 84.69 91 MET A C 1
ATOM 747 O O . MET A 1 91 ? -14.800 -2.038 38.676 1.00 84.69 91 MET A O 1
ATOM 751 N N . GLN A 1 92 ? -14.719 -3.025 40.680 1.00 87.56 92 GLN A N 1
ATOM 752 C CA . GLN A 1 92 ? -13.260 -2.964 40.775 1.00 87.56 92 GLN A CA 1
ATOM 753 C C . GLN A 1 92 ? -12.566 -3.783 39.676 1.00 87.56 92 GLN A C 1
ATOM 755 O O . GLN A 1 92 ? -11.573 -3.334 39.106 1.00 87.56 92 GLN A O 1
ATOM 760 N N . GLU A 1 93 ? -13.094 -4.961 39.348 1.00 87.50 93 GLU A N 1
ATOM 761 C CA . GLU A 1 93 ? -12.587 -5.795 38.255 1.00 87.50 93 GLU A CA 1
ATOM 762 C C . GLU A 1 93 ? -12.735 -5.095 36.895 1.00 87.50 93 GLU A C 1
ATOM 764 O O . GLU A 1 93 ? -11.771 -5.011 36.133 1.00 87.50 93 GLU A O 1
ATOM 769 N N . CYS A 1 94 ? -13.888 -4.471 36.640 1.00 84.56 94 CYS A N 1
ATOM 770 C CA . CYS A 1 94 ? -14.111 -3.663 35.443 1.00 84.56 94 CYS A CA 1
ATOM 771 C C . CYS A 1 94 ? -13.157 -2.457 35.360 1.00 84.56 94 CYS A C 1
ATOM 773 O O . CYS A 1 94 ? -12.672 -2.150 34.272 1.00 84.56 94 CYS A O 1
ATOM 775 N N . VAL A 1 95 ? -12.844 -1.788 36.478 1.00 86.94 95 VAL A N 1
ATOM 776 C CA . VAL A 1 95 ? -11.830 -0.713 36.500 1.00 86.94 95 VAL A CA 1
ATOM 777 C C . VAL A 1 95 ? -10.467 -1.250 36.062 1.00 86.94 95 VAL A C 1
ATOM 779 O O . VAL A 1 95 ? -9.813 -0.634 35.223 1.00 86.94 95 VAL A O 1
ATOM 782 N N . ASN A 1 96 ? -10.054 -2.409 36.581 1.00 88.12 96 ASN A N 1
ATOM 783 C CA . ASN A 1 96 ? -8.763 -3.008 36.238 1.00 88.12 96 ASN A CA 1
ATOM 784 C C . ASN A 1 96 ? -8.683 -3.344 34.742 1.00 88.12 96 ASN A C 1
ATOM 786 O O . ASN A 1 96 ? -7.701 -3.001 34.083 1.00 88.12 96 ASN A O 1
ATOM 790 N N . VAL A 1 97 ? -9.737 -3.953 34.190 1.00 87.25 97 VAL A N 1
ATOM 791 C CA . VAL A 1 97 ? -9.793 -4.295 32.763 1.00 87.25 97 VAL A CA 1
ATOM 792 C C . VAL A 1 97 ? -9.841 -3.036 31.889 1.00 87.25 97 VAL A C 1
ATOM 794 O O . VAL A 1 97 ? -9.174 -2.996 30.859 1.00 87.25 97 VAL A O 1
ATOM 797 N N . MET A 1 98 ? -10.547 -1.976 32.298 1.00 84.94 98 MET A N 1
ATOM 798 C CA . MET A 1 98 ? -10.525 -0.685 31.594 1.00 84.94 98 MET A CA 1
ATOM 799 C C . MET A 1 98 ? -9.124 -0.060 31.572 1.00 84.94 98 MET A C 1
ATOM 801 O O . MET A 1 98 ? -8.682 0.385 30.515 1.00 84.94 98 MET A O 1
ATOM 805 N N . SER A 1 99 ? -8.396 -0.079 32.692 1.00 85.75 99 SER A N 1
ATOM 806 C CA . SER A 1 99 ? -7.002 0.387 32.738 1.00 85.75 99 SER A CA 1
ATOM 807 C C . SER A 1 99 ? -6.067 -0.472 31.883 1.00 85.75 99 SER A C 1
ATOM 809 O O . SER A 1 99 ? -5.157 0.055 31.240 1.00 85.75 99 SER A O 1
ATOM 811 N N . ASP A 1 100 ? -6.296 -1.786 31.830 1.00 85.06 100 ASP A N 1
ATOM 812 C CA . ASP A 1 100 ? -5.568 -2.671 30.923 1.00 85.06 100 ASP A CA 1
ATOM 813 C C . ASP A 1 100 ? -5.867 -2.339 29.457 1.00 85.06 100 ASP A C 1
ATOM 815 O O . ASP A 1 100 ? -4.932 -2.278 28.664 1.00 85.06 100 ASP A O 1
ATOM 819 N N . ILE A 1 101 ? -7.129 -2.073 29.091 1.00 84.19 101 ILE A N 1
ATOM 820 C CA . ILE A 1 101 ? -7.512 -1.633 27.738 1.00 84.19 101 ILE A CA 1
ATOM 821 C C . ILE A 1 101 ? -6.823 -0.310 27.392 1.00 84.19 101 ILE A C 1
ATOM 823 O O . ILE A 1 101 ? -6.263 -0.192 26.308 1.00 84.19 101 ILE A O 1
ATOM 827 N N . GLU A 1 102 ? -6.808 0.665 28.302 1.00 82.25 102 GLU A N 1
ATOM 828 C CA . GLU A 1 102 ? -6.133 1.955 28.100 1.00 82.25 102 GLU A CA 1
ATOM 829 C C . GLU A 1 102 ? -4.622 1.798 27.887 1.00 82.25 102 GLU A C 1
ATOM 831 O O . GLU A 1 102 ? -4.046 2.414 26.984 1.00 82.25 102 GLU A O 1
ATOM 836 N N . ARG A 1 103 ? -3.968 0.941 28.678 1.00 82.69 103 ARG A N 1
ATOM 837 C CA . ARG A 1 103 ? -2.539 0.642 28.514 1.00 82.69 103 ARG A CA 1
ATOM 838 C C . ARG A 1 103 ? -2.264 -0.050 27.182 1.00 82.69 103 ARG A C 1
ATOM 840 O O . ARG A 1 103 ? -1.288 0.281 26.508 1.00 82.69 103 ARG A O 1
ATOM 847 N N . GLU A 1 104 ? -3.112 -0.995 26.799 1.00 79.19 104 GLU A N 1
ATOM 848 C CA . GLU A 1 104 ? -2.963 -1.743 25.556 1.00 79.19 104 GLU A CA 1
ATOM 849 C C . GLU A 1 104 ? -3.372 -0.943 24.312 1.00 79.19 104 GLU A C 1
ATOM 851 O O . GLU A 1 104 ? -2.856 -1.228 23.232 1.00 79.19 104 GLU A O 1
ATOM 856 N N . MET A 1 105 ? -4.207 0.090 24.451 1.00 71.88 105 MET A N 1
ATOM 857 C CA . MET A 1 105 ? -4.502 1.069 23.397 1.00 71.88 105 MET A CA 1
ATOM 858 C C . MET A 1 105 ? -3.274 1.908 23.026 1.00 71.88 105 MET A C 1
ATOM 860 O O . MET A 1 105 ? -3.136 2.327 21.878 1.00 71.88 105 MET A O 1
ATOM 864 N N . ASN A 1 106 ? -2.370 2.133 23.985 1.00 67.75 106 ASN A N 1
ATOM 865 C CA . ASN A 1 106 ? -1.098 2.822 23.758 1.00 67.75 106 ASN A CA 1
ATOM 866 C C . ASN A 1 106 ? -0.029 1.927 23.104 1.00 67.75 106 ASN A C 1
ATOM 868 O O . ASN A 1 106 ? 1.074 2.402 22.832 1.00 67.75 106 ASN A O 1
ATOM 872 N N . ARG A 1 107 ? -0.317 0.641 22.858 1.00 66.44 107 ARG A N 1
ATOM 873 C CA . ARG A 1 107 ? 0.571 -0.259 22.109 1.00 66.44 107 ARG A CA 1
ATOM 874 C C . ARG A 1 107 ? 0.208 -0.265 20.619 1.00 66.44 107 ARG A C 1
ATOM 876 O O . ARG A 1 107 ? -0.960 -0.093 20.280 1.00 66.44 107 ARG A O 1
ATOM 883 N N . PRO A 1 108 ? 1.180 -0.493 19.720 1.00 58.62 108 PRO A N 1
ATOM 884 C CA . PRO A 1 108 ? 0.903 -0.609 18.293 1.00 58.62 108 PRO A CA 1
ATOM 885 C C . PRO A 1 108 ? -0.043 -1.775 18.004 1.00 58.62 108 PRO A C 1
ATOM 887 O O . PRO A 1 108 ? 0.162 -2.900 18.465 1.00 58.62 108 PRO A O 1
ATOM 890 N N . VAL A 1 109 ? -1.095 -1.489 17.241 1.00 61.88 109 VAL A N 1
ATOM 891 C CA . VAL A 1 109 ? -2.264 -2.359 17.099 1.00 61.88 109 VAL A CA 1
ATOM 892 C C . VAL A 1 109 ? -2.187 -3.196 15.825 1.00 61.88 109 VAL A C 1
ATOM 894 O O . VAL A 1 109 ? -1.848 -2.721 14.746 1.00 61.88 109 VAL A O 1
ATOM 897 N N . GLY A 1 110 ? -2.524 -4.478 15.965 1.00 61.56 110 GLY A N 1
ATOM 898 C CA . GLY A 1 110 ? -2.824 -5.391 14.862 1.00 61.56 110 GLY A CA 1
ATOM 899 C C . GLY A 1 110 ? -4.289 -5.833 14.892 1.00 61.56 110 GLY A C 1
ATOM 900 O O . GLY A 1 110 ? -4.983 -5.656 15.892 1.00 61.56 110 GLY A O 1
ATOM 901 N N . THR A 1 111 ? -4.772 -6.468 13.823 1.00 61.19 111 THR A N 1
ATOM 902 C CA . THR A 1 111 ? -6.165 -6.959 13.724 1.00 61.19 111 THR A CA 1
ATOM 903 C C . THR A 1 111 ? -6.554 -7.895 14.869 1.00 61.19 111 THR A C 1
ATOM 905 O O . THR A 1 111 ? -7.634 -7.759 15.439 1.00 61.19 111 THR A O 1
ATOM 908 N N . ARG A 1 112 ? -5.647 -8.796 15.265 1.00 63.78 112 ARG A N 1
ATOM 909 C CA . ARG A 1 112 ? -5.833 -9.686 16.420 1.00 63.78 112 ARG A CA 1
ATOM 910 C C . ARG A 1 112 ? -5.934 -8.918 17.742 1.00 63.78 112 ARG A C 1
ATOM 912 O O . ARG A 1 112 ? -6.801 -9.213 18.552 1.00 63.78 112 ARG A O 1
ATOM 919 N N . HIS A 1 113 ? -5.084 -7.909 17.915 1.00 71.44 113 HIS A N 1
ATOM 920 C CA . HIS A 1 113 ? -5.045 -7.063 19.110 1.00 71.44 113 HIS A CA 1
ATOM 921 C C . HIS A 1 113 ? -6.343 -6.272 19.289 1.00 71.44 113 HIS A C 1
ATOM 923 O O . HIS A 1 113 ? -6.898 -6.203 20.379 1.00 71.44 113 HIS A O 1
ATOM 929 N N . SER A 1 114 ? -6.877 -5.734 18.192 1.00 70.06 114 SER A N 1
ATOM 930 C CA . SER A 1 114 ? -8.151 -5.017 18.204 1.00 70.06 114 SER A CA 1
ATOM 931 C C . SER A 1 114 ? -9.326 -5.911 18.597 1.00 70.06 114 SER A C 1
ATOM 933 O O . SER A 1 114 ? -10.161 -5.493 19.389 1.00 70.06 114 SER A O 1
ATOM 935 N N . TYR A 1 115 ? -9.375 -7.144 18.085 1.00 76.38 115 TYR A N 1
ATOM 936 C CA . TYR A 1 115 ? -10.426 -8.102 18.435 1.00 76.38 115 TYR A CA 1
ATOM 937 C C . TYR A 1 115 ? -10.356 -8.519 19.912 1.00 76.38 115 TYR A C 1
ATOM 939 O O . TYR A 1 115 ? -11.376 -8.565 20.596 1.00 76.38 115 TYR A O 1
ATOM 947 N N . GLU A 1 1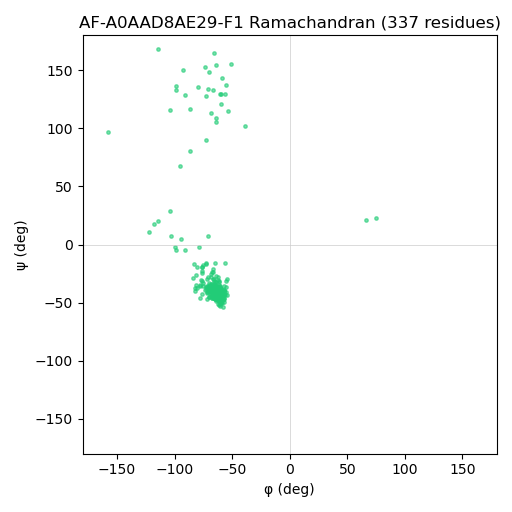16 ? -9.147 -8.760 20.428 1.00 82.25 116 GLU A N 1
ATOM 948 C CA . GLU A 1 116 ? -8.919 -9.041 21.850 1.00 82.25 116 GLU A CA 1
ATOM 949 C C . GLU A 1 116 ? -9.359 -7.860 22.740 1.00 82.25 116 GLU A C 1
ATOM 951 O O . GLU A 1 116 ? -9.967 -8.078 23.787 1.00 82.25 116 GLU A O 1
ATOM 956 N N . MET A 1 117 ? -9.137 -6.610 22.314 1.00 82.38 117 MET A N 1
ATOM 957 C CA . MET A 1 117 ? -9.643 -5.424 23.021 1.00 82.38 117 MET A CA 1
ATOM 958 C C . MET A 1 117 ? -11.174 -5.318 22.981 1.00 82.38 117 MET A C 1
ATOM 960 O O . MET A 1 117 ? -11.779 -5.009 24.005 1.00 82.38 117 MET A O 1
ATOM 964 N N . THR A 1 118 ? -11.817 -5.612 21.846 1.00 84.56 118 THR A N 1
ATOM 965 C CA . THR A 1 118 ? -13.287 -5.637 21.745 1.00 84.56 118 THR A CA 1
ATOM 966 C C . THR A 1 118 ? -13.902 -6.689 22.673 1.00 84.56 118 THR A C 1
ATOM 968 O O . THR A 1 118 ? -14.901 -6.403 23.328 1.00 84.56 118 THR A O 1
ATOM 971 N N . LEU A 1 119 ? -13.289 -7.874 22.790 1.00 86.94 119 LEU A N 1
ATOM 972 C CA . LEU A 1 119 ? -13.733 -8.906 23.736 1.00 86.94 119 LEU A CA 1
ATOM 973 C C . LEU A 1 119 ? -13.612 -8.445 25.193 1.00 86.94 119 LEU A C 1
ATOM 975 O O . LEU A 1 119 ? -14.564 -8.593 25.952 1.00 86.94 119 LEU A O 1
ATOM 979 N N . LYS A 1 120 ? -12.491 -7.815 25.568 1.00 86.94 120 LYS A N 1
ATOM 980 C CA . LYS A 1 120 ? -12.313 -7.249 26.918 1.00 86.94 120 LYS A CA 1
ATOM 981 C C . LYS A 1 120 ? -13.327 -6.148 27.233 1.00 86.94 120 LYS A C 1
ATOM 983 O O . LYS A 1 120 ? -13.794 -6.042 28.362 1.00 86.94 120 LYS A O 1
ATOM 988 N N . ILE A 1 121 ? -13.682 -5.327 26.242 1.00 88.25 121 ILE A N 1
ATOM 989 C CA . ILE A 1 121 ? -14.750 -4.328 26.387 1.00 88.25 121 ILE A CA 1
ATOM 990 C C . ILE A 1 121 ? -16.089 -5.024 26.649 1.00 88.25 121 ILE A C 1
ATOM 992 O O . ILE A 1 121 ? -16.805 -4.601 27.553 1.00 88.25 121 ILE A O 1
ATOM 996 N N . GLN A 1 122 ? -16.404 -6.099 25.920 1.00 88.44 122 GLN A N 1
ATOM 997 C CA . GLN A 1 122 ? -17.637 -6.863 26.123 1.00 88.44 122 GLN A CA 1
ATOM 998 C C . GLN A 1 122 ? -17.693 -7.509 27.515 1.00 88.44 122 GLN A C 1
ATOM 1000 O O . GLN A 1 122 ? -18.708 -7.397 28.195 1.00 88.44 122 GLN A O 1
ATOM 1005 N N . GLU A 1 123 ? -16.591 -8.101 27.984 1.00 88.12 123 GLU A N 1
ATOM 1006 C CA . GLU A 1 123 ? -16.494 -8.641 29.348 1.00 88.12 123 GLU A CA 1
ATOM 1007 C C . GLU A 1 123 ? -16.751 -7.554 30.406 1.00 88.12 123 GLU A C 1
ATOM 1009 O O . GLU A 1 123 ? -17.480 -7.780 31.374 1.00 88.12 123 GLU A O 1
ATOM 1014 N N . CYS A 1 124 ? -16.222 -6.342 30.210 1.00 87.06 124 CYS A N 1
ATOM 1015 C CA . CYS A 1 124 ? -16.531 -5.204 31.076 1.00 87.06 124 CYS A CA 1
ATOM 1016 C C . CYS A 1 124 ? -17.998 -4.764 31.014 1.00 87.06 124 CYS A C 1
ATOM 1018 O O . CYS A 1 124 ? -18.564 -4.395 32.046 1.00 87.06 124 CYS A O 1
ATOM 1020 N N . GLU A 1 125 ? -18.626 -4.786 29.837 1.00 87.62 125 GLU A N 1
ATOM 1021 C CA . GLU A 1 125 ? -20.057 -4.495 29.695 1.00 87.62 125 GLU A CA 1
ATOM 1022 C C . GLU A 1 125 ? -20.901 -5.500 30.488 1.00 87.62 125 GLU A C 1
ATOM 1024 O O . GLU A 1 125 ? -21.784 -5.089 31.245 1.00 87.62 125 GLU A O 1
ATOM 1029 N N . ASP A 1 126 ? -20.572 -6.789 30.402 1.00 88.69 126 ASP A N 1
ATOM 1030 C CA . ASP A 1 126 ? -21.263 -7.862 31.122 1.00 88.69 126 ASP A CA 1
ATOM 1031 C C . ASP A 1 126 ? -21.077 -7.731 32.646 1.00 88.69 126 ASP A C 1
ATOM 1033 O O . ASP A 1 126 ? -22.034 -7.865 33.420 1.00 88.69 126 ASP A O 1
ATOM 1037 N N . MET A 1 127 ? -19.865 -7.381 33.098 1.00 87.12 127 MET A N 1
ATOM 1038 C CA . MET A 1 127 ? -19.587 -7.093 34.510 1.00 87.12 127 MET A CA 1
ATOM 1039 C C . MET A 1 127 ? -20.387 -5.891 35.027 1.00 87.12 127 MET A C 1
ATOM 1041 O O . MET A 1 127 ? -20.950 -5.959 36.126 1.00 87.12 127 MET A O 1
ATOM 1045 N N . LEU A 1 128 ? -20.481 -4.810 34.243 1.00 86.19 128 LEU A N 1
ATOM 1046 C CA . LEU A 1 128 ? -21.257 -3.617 34.599 1.00 86.19 128 LEU A CA 1
ATOM 1047 C C . LEU A 1 128 ? -22.764 -3.869 34.586 1.00 86.19 128 LEU A C 1
ATOM 1049 O O . LEU A 1 128 ? -23.463 -3.325 35.442 1.00 86.19 128 LEU A O 1
ATOM 1053 N N . LEU A 1 129 ? -23.278 -4.678 33.656 1.00 88.50 129 LEU A N 1
ATOM 1054 C CA . LEU A 1 129 ? -24.678 -5.112 33.655 1.00 88.50 129 LEU A CA 1
ATOM 1055 C C . LEU A 1 129 ? -24.987 -5.891 34.930 1.00 88.50 129 LEU A C 1
ATOM 1057 O O . LEU A 1 129 ? -25.894 -5.534 35.674 1.00 88.50 129 LEU A O 1
ATOM 1061 N N . SER A 1 130 ? -24.140 -6.861 35.266 1.00 85.81 130 SER A N 1
ATOM 1062 C CA . SER A 1 130 ? -24.350 -7.689 36.446 1.00 85.81 130 SER A CA 1
ATOM 1063 C C . SER A 1 130 ? -24.092 -6.957 37.776 1.00 85.81 130 SER A C 1
ATOM 1065 O O . SER A 1 130 ? -24.492 -7.443 38.834 1.00 85.81 130 SER A O 1
ATOM 1067 N N . ALA A 1 131 ? -23.399 -5.815 37.768 1.00 84.06 131 ALA A N 1
ATOM 1068 C CA . ALA A 1 131 ? -23.330 -4.896 38.909 1.00 84.06 131 ALA A CA 1
ATOM 1069 C C . ALA A 1 131 ? -24.570 -3.983 38.981 1.00 84.06 131 ALA A C 1
ATOM 1071 O O . ALA A 1 131 ? -25.055 -3.700 40.073 1.00 84.06 131 ALA A O 1
ATOM 1072 N N . SER A 1 132 ? -25.116 -3.585 37.828 1.00 85.75 132 SER A N 1
ATOM 1073 C CA . SER A 1 132 ? -26.358 -2.811 37.713 1.00 85.75 132 SER A CA 1
ATOM 1074 C C . SER A 1 132 ? -27.573 -3.595 38.215 1.00 85.75 132 SER A C 1
ATOM 1076 O O . SER A 1 132 ? -28.383 -3.031 38.941 1.00 85.75 132 SER A O 1
ATOM 1078 N N . ASP A 1 133 ? -27.678 -4.885 37.882 1.00 85.38 133 ASP A N 1
ATOM 1079 C CA . ASP A 1 133 ? -28.780 -5.743 38.342 1.00 85.38 133 ASP A CA 1
ATOM 1080 C C . ASP A 1 133 ? -28.797 -5.868 39.874 1.00 85.38 133 ASP A C 1
ATOM 1082 O O . ASP A 1 133 ? -29.855 -5.864 40.499 1.00 85.38 133 ASP A O 1
ATOM 1086 N N . LYS A 1 134 ? -27.612 -5.925 40.495 1.00 82.69 134 LYS A N 1
ATOM 1087 C CA . LYS A 1 134 ? -27.465 -5.975 41.957 1.00 82.69 134 LYS A CA 1
ATOM 1088 C C . LYS A 1 134 ? -27.801 -4.652 42.629 1.00 82.69 134 LYS A C 1
ATOM 1090 O O . LYS A 1 134 ? -28.448 -4.662 43.667 1.00 82.69 134 LYS A O 1
ATOM 1095 N N . ASP A 1 135 ? -27.381 -3.528 42.049 1.00 78.19 135 ASP A N 1
ATOM 1096 C CA . ASP A 1 135 ? -27.774 -2.196 42.530 1.00 78.19 135 ASP A CA 1
ATOM 1097 C C . ASP A 1 135 ? -29.300 -2.030 42.474 1.00 78.19 135 ASP A C 1
ATOM 1099 O O . ASP A 1 135 ? -29.910 -1.523 43.407 1.00 78.19 135 ASP A O 1
ATOM 1103 N N . GLN A 1 136 ? -29.950 -2.560 41.437 1.00 80.31 136 GLN A N 1
ATOM 1104 C CA . GLN A 1 136 ? -31.405 -2.514 41.320 1.00 80.31 136 GLN A CA 1
ATOM 1105 C C . GLN A 1 136 ? -32.119 -3.378 42.377 1.00 80.31 136 GLN A C 1
ATOM 1107 O O . GLN A 1 136 ? -33.096 -2.916 42.962 1.00 80.31 136 GLN A O 1
ATOM 1112 N N . GLN A 1 137 ? -31.589 -4.566 4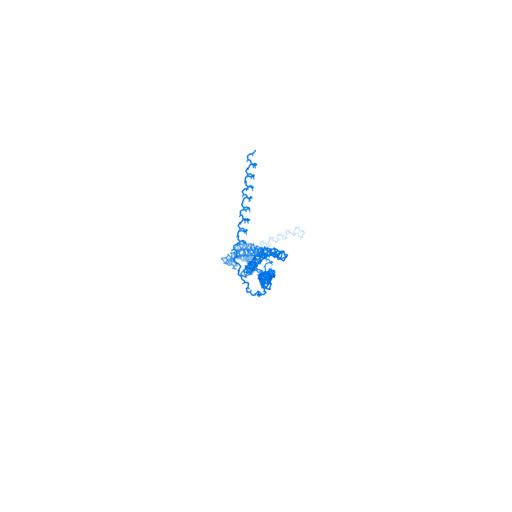2.700 1.00 77.00 137 GLN A N 1
ATOM 1113 C CA . GLN A 1 137 ? -32.075 -5.384 43.827 1.00 77.00 137 GLN A CA 1
ATOM 1114 C C . GLN A 1 137 ? -31.915 -4.672 45.179 1.00 77.00 137 GLN A C 1
ATOM 1116 O O . GLN A 1 137 ? -32.766 -4.787 46.051 1.00 77.00 137 GLN A O 1
ATOM 1121 N N . ILE A 1 138 ? -30.848 -3.890 45.344 1.00 70.25 138 ILE A N 1
ATOM 1122 C CA . ILE A 1 138 ? -30.595 -3.088 46.545 1.00 70.25 138 ILE A CA 1
ATOM 1123 C C . ILE A 1 138 ? -31.590 -1.916 46.673 1.00 70.25 138 ILE A C 1
ATOM 1125 O O . ILE A 1 138 ? -32.013 -1.588 47.784 1.00 70.25 138 ILE A O 1
ATOM 1129 N N . VAL A 1 139 ? -31.966 -1.273 45.558 1.00 69.31 139 VAL A N 1
ATOM 1130 C CA . VAL A 1 139 ? -32.949 -0.167 45.529 1.00 69.31 139 VAL A CA 1
ATOM 1131 C C . VAL A 1 139 ? -34.335 -0.632 45.969 1.00 69.31 139 VAL A C 1
ATOM 1133 O O . VAL A 1 139 ? -35.024 0.106 46.671 1.00 69.31 139 VAL A O 1
ATOM 1136 N N . GLU A 1 140 ? -34.741 -1.839 45.575 1.00 69.06 140 GLU A N 1
ATOM 1137 C CA . GLU A 1 140 ? -36.042 -2.421 45.934 1.00 69.06 140 GLU A CA 1
ATOM 1138 C C . GLU A 1 140 ? -36.190 -2.675 47.450 1.00 69.06 140 GLU A C 1
ATOM 1140 O O . GLU A 1 140 ? -37.313 -2.796 47.938 1.00 69.06 140 GLU A O 1
ATOM 1145 N N . GLU A 1 141 ? -35.085 -2.674 48.208 1.00 65.19 141 GLU A N 1
ATOM 1146 C CA . GLU A 1 141 ? -35.041 -3.004 49.640 1.00 65.19 141 GLU A CA 1
ATOM 1147 C C . GLU A 1 141 ? -34.647 -1.821 50.568 1.00 65.19 141 GLU A C 1
ATOM 1149 O O . GLU A 1 141 ? -34.280 -2.024 51.727 1.00 65.19 141 GLU A O 1
ATOM 1154 N N . ASP A 1 142 ? -34.798 -0.575 50.091 1.00 58.56 142 ASP A N 1
ATOM 1155 C CA . ASP A 1 142 ? -34.834 0.679 50.882 1.00 58.56 142 ASP A CA 1
ATOM 1156 C C . ASP A 1 142 ? -33.500 1.229 51.466 1.00 58.56 142 ASP A C 1
ATOM 1158 O O . ASP A 1 142 ? -33.494 2.065 52.376 1.00 58.56 142 ASP A O 1
ATOM 1162 N N . LEU A 1 143 ? -32.339 0.876 50.895 1.00 61.78 143 LEU A N 1
ATOM 1163 C CA . LEU A 1 143 ? -31.040 1.526 51.188 1.00 61.78 143 LEU A CA 1
ATOM 1164 C C . LEU A 1 143 ? -30.696 2.631 50.165 1.00 61.78 143 LEU A C 1
ATOM 1166 O O . LEU A 1 143 ? -29.749 2.535 49.382 1.00 61.78 143 LEU A O 1
ATOM 1170 N N . ALA A 1 144 ? -31.466 3.723 50.174 1.00 61.50 144 ALA A N 1
ATOM 1171 C CA . ALA A 1 144 ? -31.421 4.761 49.133 1.00 61.50 144 ALA A CA 1
ATOM 1172 C C . ALA A 1 144 ? -30.117 5.593 49.058 1.00 61.50 144 ALA A C 1
ATOM 1174 O O . ALA A 1 144 ? -29.825 6.196 48.020 1.00 61.50 144 ALA A O 1
ATOM 1175 N N . ALA A 1 145 ? -29.337 5.691 50.140 1.00 66.12 145 ALA A N 1
ATOM 1176 C CA . ALA A 1 145 ? -28.148 6.551 50.179 1.00 66.12 145 ALA A CA 1
ATOM 1177 C C . ALA A 1 145 ? -26.939 5.931 49.457 1.00 66.12 145 ALA A C 1
ATOM 1179 O O . ALA A 1 145 ? -26.298 6.599 48.641 1.00 66.12 145 ALA A O 1
ATOM 1180 N N . ASP A 1 146 ? -26.660 4.654 49.717 1.00 65.12 146 ASP A N 1
ATOM 1181 C CA . ASP A 1 146 ? -25.505 3.949 49.157 1.00 65.12 146 ASP A CA 1
ATOM 1182 C C . ASP A 1 146 ? -25.740 3.535 47.699 1.00 65.12 146 ASP A C 1
ATOM 1184 O O . ASP A 1 146 ? -24.846 3.700 46.863 1.00 65.12 146 ASP A O 1
ATOM 1188 N N . SER A 1 147 ? -26.973 3.153 47.348 1.00 66.94 147 SER A N 1
ATOM 1189 C CA . SER A 1 147 ? -27.348 2.898 45.953 1.00 66.94 147 SER A CA 1
ATOM 1190 C C . SER A 1 147 ? -27.148 4.131 45.062 1.00 66.94 147 SER A C 1
ATOM 1192 O O . SER A 1 147 ? -26.593 4.038 43.970 1.00 66.94 147 SER A O 1
ATOM 1194 N N . ASN A 1 148 ? -27.463 5.338 45.545 1.00 76.81 148 ASN A N 1
ATOM 1195 C CA . ASN A 1 148 ? -27.227 6.560 44.769 1.00 76.81 148 ASN A CA 1
ATOM 1196 C C . ASN A 1 148 ? -25.740 6.809 44.448 1.00 76.81 148 ASN A C 1
ATOM 1198 O O . ASN A 1 148 ? -25.427 7.422 43.422 1.00 76.81 148 ASN A O 1
ATOM 1202 N N . ASN A 1 149 ? -24.815 6.370 45.307 1.00 77.50 149 ASN A N 1
ATOM 1203 C CA . ASN A 1 149 ? -23.379 6.474 45.043 1.00 77.50 149 ASN A CA 1
ATOM 1204 C C . ASN A 1 149 ? -22.910 5.413 44.038 1.00 77.50 149 ASN A C 1
ATOM 1206 O O . ASN A 1 149 ? -22.172 5.753 43.107 1.00 77.50 149 ASN A O 1
ATOM 1210 N N . ILE A 1 150 ? -23.389 4.172 44.165 1.00 77.56 150 ILE A N 1
ATOM 1211 C CA . ILE A 1 150 ? -23.101 3.083 43.217 1.00 77.56 150 ILE A CA 1
ATOM 1212 C C . ILE A 1 150 ? -23.660 3.410 41.832 1.00 77.56 150 ILE A C 1
ATOM 1214 O O . ILE A 1 150 ? -22.921 3.355 40.849 1.00 77.56 150 ILE A O 1
ATOM 1218 N N . ALA A 1 151 ? -24.906 3.875 41.742 1.00 80.25 151 ALA A N 1
ATOM 1219 C CA . ALA A 1 151 ? -25.534 4.292 40.492 1.00 80.25 151 ALA A CA 1
ATOM 1220 C C . ALA A 1 151 ? -24.739 5.400 39.774 1.00 80.25 151 ALA A C 1
ATOM 1222 O O . ALA A 1 151 ? -24.586 5.377 38.547 1.00 80.25 151 ALA A O 1
ATOM 1223 N N . LYS A 1 152 ? -24.178 6.367 40.520 1.00 84.75 152 LYS A N 1
ATOM 1224 C CA . LYS A 1 152 ? -23.299 7.411 39.958 1.00 84.75 152 LYS A CA 1
ATOM 1225 C C . LYS A 1 152 ? -21.994 6.829 39.418 1.00 84.75 152 LYS A C 1
ATOM 1227 O O . LYS A 1 152 ? -21.596 7.190 38.308 1.00 84.75 152 LYS A O 1
ATOM 1232 N N . GLN A 1 153 ? -21.343 5.941 40.170 1.00 85.31 153 GLN A N 1
ATOM 1233 C CA . GLN A 1 153 ? -20.111 5.279 39.734 1.00 85.31 153 GLN A CA 1
ATOM 1234 C C . GLN A 1 153 ? -20.356 4.394 38.504 1.00 85.31 153 GLN A C 1
ATOM 1236 O O . GLN A 1 153 ? -19.649 4.543 37.509 1.00 85.31 153 GLN A O 1
ATOM 1241 N N . LEU A 1 154 ? -21.412 3.574 38.503 1.00 84.75 154 LEU A N 1
ATOM 1242 C CA . LEU A 1 154 ? -21.827 2.761 37.356 1.00 84.75 154 LEU A CA 1
ATOM 1243 C C . LEU A 1 154 ? -22.095 3.619 36.119 1.00 84.75 154 LEU A C 1
ATOM 1245 O O . LEU A 1 154 ? -21.668 3.272 35.018 1.00 84.75 154 LEU A O 1
ATOM 1249 N N . LYS A 1 155 ? -22.766 4.766 36.278 1.00 86.75 155 LYS A N 1
ATOM 1250 C CA . LYS A 1 155 ? -23.010 5.697 35.168 1.00 86.75 155 LYS A CA 1
ATOM 1251 C C . LYS A 1 155 ? -21.709 6.288 34.621 1.00 86.75 155 LYS A C 1
ATOM 1253 O O . LYS A 1 155 ? -21.552 6.351 33.402 1.00 86.75 155 LYS A O 1
ATOM 1258 N N . SER A 1 156 ? -20.785 6.690 35.495 1.00 88.81 156 SER A N 1
ATOM 1259 C CA . SER A 1 156 ? -19.464 7.195 35.097 1.00 88.81 156 SER A CA 1
ATOM 1260 C C . SER A 1 156 ? -18.661 6.134 34.339 1.00 88.81 156 SER A C 1
ATOM 1262 O O . SER A 1 156 ? -18.135 6.411 33.262 1.00 88.81 156 SER A O 1
ATOM 1264 N N . MET A 1 157 ? -18.620 4.903 34.852 1.00 83.38 157 MET A N 1
ATOM 1265 C CA . MET A 1 157 ? -17.899 3.794 34.223 1.00 83.38 157 MET A CA 1
ATOM 1266 C C . MET A 1 157 ? -18.502 3.412 32.871 1.00 83.38 157 MET A C 1
ATOM 1268 O O . MET A 1 157 ? -17.768 3.260 31.898 1.00 83.38 157 MET A O 1
ATOM 1272 N N . LYS A 1 158 ? -19.839 3.356 32.761 1.00 88.62 158 LYS A N 1
ATOM 1273 C CA . LYS A 1 158 ? -20.530 3.139 31.477 1.00 88.62 158 LYS A CA 1
ATOM 1274 C C . LYS A 1 158 ? -20.140 4.201 30.441 1.00 88.62 158 LYS A C 1
ATOM 1276 O O . LYS A 1 158 ? -19.924 3.866 29.280 1.00 88.62 158 LYS A O 1
ATOM 1281 N N . GLN A 1 159 ? -20.016 5.470 30.839 1.00 90.06 159 GLN A N 1
ATOM 1282 C CA . GLN A 1 159 ? -19.579 6.544 29.935 1.00 90.06 159 GLN A CA 1
ATOM 1283 C C . GLN A 1 159 ? -18.114 6.394 29.503 1.00 90.06 159 GLN A C 1
ATOM 1285 O O . GLN A 1 159 ? -17.811 6.545 28.318 1.00 90.06 159 GLN A O 1
ATOM 1290 N N . GLN A 1 160 ? -17.213 6.077 30.435 1.00 88.44 160 GLN A N 1
ATOM 1291 C CA . GLN A 1 160 ? -15.798 5.840 30.128 1.00 88.44 160 GLN A CA 1
ATOM 1292 C C . GLN A 1 160 ? -15.620 4.638 29.193 1.00 88.44 160 GLN A C 1
ATOM 1294 O O . GLN A 1 160 ? -14.923 4.742 28.186 1.00 88.44 160 GLN A O 1
ATOM 1299 N N . LEU A 1 161 ? -16.320 3.534 29.455 1.00 88.12 161 LEU A N 1
ATOM 1300 C CA . LEU A 1 161 ? -16.289 2.345 28.611 1.00 88.12 161 LEU A CA 1
ATOM 1301 C C . LEU A 1 161 ? -16.826 2.631 27.203 1.00 88.12 161 LEU A C 1
ATOM 1303 O O . LEU A 1 161 ? -16.205 2.235 26.220 1.00 88.12 161 LEU A O 1
ATOM 1307 N N . GLN A 1 162 ? -17.918 3.393 27.072 1.00 88.50 162 GLN A N 1
ATOM 1308 C CA . GLN A 1 162 ? -18.409 3.834 25.760 1.00 88.50 162 GLN A CA 1
ATOM 1309 C C . GLN A 1 162 ? -17.386 4.695 25.007 1.00 88.50 162 GLN A C 1
ATOM 1311 O O . GLN A 1 162 ? -17.283 4.599 23.781 1.00 88.50 162 GLN A O 1
ATOM 1316 N N . SER A 1 163 ? -16.631 5.537 25.716 1.00 89.38 163 SER A N 1
ATOM 1317 C CA . SER A 1 163 ? -15.540 6.314 25.124 1.00 89.38 163 SER A CA 1
ATOM 1318 C C . SER A 1 163 ? -14.413 5.407 24.627 1.00 89.38 163 SER A C 1
ATOM 1320 O O . SER A 1 163 ? -13.976 5.560 23.486 1.00 89.38 163 SER A O 1
ATOM 1322 N N . LEU A 1 164 ? -13.984 4.436 25.442 1.00 87.06 164 LEU A N 1
ATOM 1323 C CA . LEU A 1 164 ? -12.958 3.456 25.069 1.00 87.06 164 LEU A CA 1
ATOM 1324 C C . LEU A 1 164 ? -13.394 2.614 23.872 1.00 87.06 164 LEU A C 1
ATOM 1326 O O . LEU A 1 164 ? -12.633 2.474 22.921 1.00 87.06 164 LEU A O 1
ATOM 1330 N N . ARG A 1 165 ? -14.644 2.146 23.853 1.00 88.25 165 ARG A N 1
ATOM 1331 C CA . ARG A 1 165 ? -15.214 1.404 22.724 1.00 88.25 165 ARG A CA 1
ATOM 1332 C C . ARG A 1 165 ? -15.140 2.192 21.425 1.00 88.25 165 ARG A C 1
ATOM 1334 O O . ARG A 1 165 ? -14.618 1.692 20.438 1.00 88.25 165 ARG A O 1
ATOM 1341 N N . ARG A 1 166 ? -15.569 3.458 21.435 1.00 89.00 166 ARG A N 1
ATOM 1342 C CA . ARG A 1 166 ? -15.463 4.334 20.254 1.00 89.00 166 ARG A CA 1
ATOM 1343 C C . ARG A 1 166 ? -14.016 4.553 19.817 1.00 89.00 166 ARG A C 1
ATOM 1345 O O . ARG A 1 166 ? -13.761 4.675 18.623 1.00 89.00 166 ARG A O 1
ATOM 1352 N N . ALA A 1 167 ? -13.085 4.646 20.763 1.00 85.31 167 ALA A N 1
ATOM 1353 C CA . ALA A 1 167 ? -11.672 4.825 20.458 1.00 85.31 167 ALA A CA 1
ATOM 1354 C C . ALA A 1 167 ? -11.058 3.562 19.829 1.00 85.31 167 ALA A C 1
ATOM 1356 O O . ALA A 1 167 ? -10.394 3.676 18.798 1.00 85.31 167 ALA A O 1
ATOM 1357 N N . VAL A 1 168 ? -11.350 2.380 20.384 1.00 85.62 168 VAL A N 1
ATOM 1358 C CA . VAL A 1 168 ? -10.936 1.074 19.843 1.00 85.62 168 VAL A CA 1
ATOM 1359 C C . VAL A 1 168 ? -11.545 0.840 18.460 1.00 85.62 168 VAL A C 1
ATOM 1361 O O . VAL A 1 168 ? -10.810 0.524 17.529 1.00 85.62 168 VAL A O 1
ATOM 1364 N N . ASP A 1 169 ? -12.847 1.085 18.285 1.00 84.50 169 ASP A N 1
ATOM 1365 C CA . ASP A 1 169 ? -13.533 0.942 16.992 1.00 84.50 169 ASP A CA 1
ATOM 1366 C C . ASP A 1 169 ? -12.910 1.865 15.926 1.00 84.50 169 ASP A C 1
ATOM 1368 O O . ASP A 1 169 ? -12.641 1.447 14.798 1.00 84.50 169 ASP A O 1
ATOM 1372 N N . LYS A 1 170 ? -12.601 3.117 16.291 1.00 85.44 170 LYS A N 1
ATOM 1373 C CA . LYS A 1 170 ? -11.944 4.077 15.392 1.00 85.44 170 LYS A CA 1
ATOM 1374 C C . LYS A 1 170 ? -10.528 3.640 15.010 1.00 85.44 170 LYS A C 1
ATOM 1376 O O . LYS A 1 170 ? -10.139 3.787 13.853 1.00 85.44 170 LYS A O 1
ATOM 1381 N N . GLN A 1 171 ? -9.754 3.131 15.965 1.00 80.19 171 GLN A N 1
ATOM 1382 C CA . GLN A 1 171 ? -8.406 2.623 15.713 1.00 80.19 171 GLN A CA 1
ATOM 1383 C C . GLN A 1 171 ? -8.445 1.374 14.821 1.00 80.19 171 GLN A C 1
ATOM 1385 O O . GLN A 1 171 ? -7.644 1.254 13.893 1.00 80.19 171 GLN A O 1
ATOM 1390 N N . HIS A 1 172 ? -9.416 0.484 15.044 1.00 79.88 172 HIS A N 1
ATOM 1391 C CA . HIS A 1 172 ? -9.649 -0.684 14.200 1.00 79.88 172 HIS A CA 1
ATOM 1392 C C . HIS A 1 172 ? -9.932 -0.288 12.749 1.00 79.88 172 HIS A C 1
ATOM 1394 O O . HIS A 1 172 ? -9.261 -0.767 11.835 1.00 79.88 172 HIS A O 1
ATOM 1400 N N . GLU A 1 173 ? -10.867 0.643 12.547 1.00 84.19 173 GLU A N 1
ATOM 1401 C CA . GLU A 1 173 ? -11.250 1.138 11.224 1.00 84.19 173 GLU A CA 1
ATOM 1402 C C . GLU A 1 173 ? -10.060 1.778 10.486 1.00 84.19 173 GLU A C 1
ATOM 1404 O O . GLU A 1 173 ? -9.900 1.614 9.274 1.00 84.19 173 GLU A O 1
ATOM 1409 N N . GLN A 1 174 ? -9.198 2.505 11.206 1.00 79.94 174 GLN A N 1
ATOM 1410 C CA . GLN A 1 174 ? -7.982 3.094 10.640 1.00 79.94 174 GLN A CA 1
ATOM 1411 C C . GLN A 1 174 ? -7.002 2.018 10.161 1.00 79.94 174 GLN A C 1
ATOM 1413 O O . GLN A 1 174 ? -6.575 2.067 9.004 1.00 79.94 174 GLN A O 1
ATOM 1418 N N . HIS A 1 175 ? -6.724 1.013 10.994 1.00 77.44 175 HIS A N 1
ATOM 1419 C CA . HIS A 1 175 ? -5.853 -0.097 10.612 1.00 77.44 175 HIS A CA 1
ATOM 1420 C C . HIS A 1 175 ? -6.423 -0.928 9.467 1.00 77.44 175 HIS A C 1
ATOM 1422 O O . HIS A 1 175 ? -5.681 -1.314 8.567 1.00 77.44 175 HIS A O 1
ATOM 1428 N N . GLU A 1 176 ? -7.728 -1.183 9.448 1.00 79.75 176 GLU A N 1
ATOM 1429 C CA . GLU A 1 176 ? -8.366 -1.909 8.352 1.00 79.75 176 GLU A CA 1
ATOM 1430 C C . GLU A 1 176 ? -8.223 -1.145 7.026 1.00 79.75 176 GLU A C 1
ATOM 1432 O O . GLU A 1 176 ? -7.791 -1.711 6.016 1.00 79.75 176 GLU A O 1
ATOM 1437 N N . LYS A 1 177 ? -8.471 0.172 7.043 1.00 81.44 177 LYS A N 1
ATOM 1438 C CA . LYS A 1 177 ? -8.247 1.049 5.884 1.00 81.44 177 LYS A CA 1
ATOM 1439 C C . LYS A 1 177 ? -6.788 1.046 5.429 1.00 81.44 177 LYS A C 1
ATOM 1441 O O . LYS A 1 177 ? -6.535 1.096 4.224 1.00 81.44 177 LYS A O 1
ATOM 1446 N N . ALA A 1 178 ? -5.829 1.013 6.350 1.00 74.50 178 ALA A N 1
ATOM 1447 C CA . ALA A 1 178 ? -4.409 0.944 6.016 1.00 74.50 178 ALA A CA 1
ATOM 1448 C C . ALA A 1 178 ? -4.022 -0.415 5.414 1.00 74.50 178 ALA A C 1
ATOM 1450 O O . ALA A 1 178 ? -3.371 -0.462 4.369 1.00 74.50 178 ALA A O 1
ATOM 1451 N N . VAL A 1 179 ? -4.493 -1.517 6.001 1.00 77.12 179 VAL A N 1
ATOM 1452 C CA . VAL A 1 179 ? -4.294 -2.877 5.480 1.00 77.12 179 VAL A CA 1
ATOM 1453 C C . VAL A 1 179 ? -4.843 -3.006 4.062 1.00 77.12 179 VAL A C 1
ATOM 1455 O O . VAL A 1 179 ? -4.165 -3.563 3.198 1.00 77.12 179 VAL A O 1
ATOM 1458 N N . GLU A 1 180 ? -6.025 -2.460 3.783 1.00 81.50 180 GLU A N 1
ATOM 1459 C CA . GLU A 1 180 ? -6.612 -2.510 2.442 1.00 81.50 180 GLU A CA 1
ATOM 1460 C C . GLU A 1 180 ? -5.797 -1.699 1.423 1.00 81.50 180 GLU A C 1
ATOM 1462 O O . GLU A 1 180 ? -5.545 -2.162 0.306 1.00 81.50 180 GLU A O 1
ATOM 1467 N N . LYS A 1 181 ? -5.280 -0.528 1.822 1.00 79.25 181 LYS A N 1
ATOM 1468 C CA . LYS A 1 181 ? -4.338 0.243 0.993 1.00 79.25 181 LYS A CA 1
ATOM 1469 C C . LYS A 1 181 ? -3.069 -0.555 0.697 1.00 79.25 181 LYS A C 1
ATOM 1471 O O . LYS A 1 181 ? -2.628 -0.568 -0.452 1.00 79.25 181 LYS A O 1
ATOM 1476 N N . TYR A 1 182 ? -2.504 -1.246 1.690 1.00 77.69 182 TYR A N 1
ATOM 1477 C CA . TYR A 1 182 ? -1.318 -2.082 1.494 1.00 77.69 182 TYR A CA 1
ATOM 1478 C C . TYR A 1 182 ? -1.582 -3.285 0.595 1.00 77.69 182 TYR A C 1
ATOM 1480 O O . TYR A 1 182 ? -0.753 -3.584 -0.258 1.00 77.69 182 TYR A O 1
ATOM 1488 N N . LYS A 1 183 ? -2.732 -3.954 0.732 1.00 82.75 183 LYS A N 1
ATOM 1489 C CA . LYS A 1 183 ? -3.124 -5.049 -0.167 1.00 82.75 183 LYS A CA 1
ATOM 1490 C C . LYS A 1 183 ? -3.231 -4.569 -1.607 1.00 82.75 183 LYS A C 1
ATOM 1492 O O . LYS A 1 183 ? -2.669 -5.197 -2.503 1.00 82.75 183 LYS A O 1
ATOM 1497 N N . LYS A 1 184 ? -3.904 -3.435 -1.823 1.00 84.31 184 LYS A N 1
ATOM 1498 C CA . LYS A 1 184 ? -4.023 -2.829 -3.149 1.00 84.31 184 LYS A CA 1
ATOM 1499 C C . LYS A 1 184 ? -2.650 -2.477 -3.722 1.00 84.31 184 LYS A C 1
ATOM 1501 O O . LYS A 1 184 ? -2.371 -2.817 -4.867 1.00 84.31 184 LYS A O 1
ATOM 1506 N N . LEU A 1 185 ? -1.781 -1.859 -2.921 1.00 79.06 185 LEU A N 1
ATOM 1507 C CA . LEU A 1 185 ? -0.430 -1.503 -3.352 1.00 79.06 185 LEU A CA 1
ATOM 1508 C C . LEU A 1 185 ? 0.421 -2.737 -3.669 1.00 79.06 185 LEU A C 1
ATOM 1510 O O . LEU A 1 185 ? 1.087 -2.766 -4.696 1.00 79.06 185 LEU A O 1
ATOM 1514 N N . GLY A 1 186 ? 0.375 -3.765 -2.822 1.00 82.19 186 GLY A N 1
ATOM 1515 C CA . GLY A 1 186 ? 1.086 -5.022 -3.048 1.00 82.19 186 GLY A CA 1
ATOM 1516 C C . GLY A 1 186 ? 0.623 -5.730 -4.322 1.00 82.19 186 GLY A C 1
ATOM 1517 O O . GLY A 1 186 ? 1.448 -6.271 -5.052 1.00 82.19 186 GLY A O 1
ATOM 1518 N N . ALA A 1 187 ? -0.675 -5.675 -4.641 1.00 84.31 187 ALA A N 1
ATOM 1519 C CA . ALA A 1 187 ? -1.210 -6.202 -5.896 1.00 84.31 187 ALA A CA 1
ATOM 1520 C C . ALA A 1 187 ? -0.743 -5.391 -7.119 1.00 84.31 187 ALA A C 1
ATOM 1522 O O . ALA A 1 187 ? -0.351 -5.976 -8.130 1.00 84.31 187 ALA A O 1
ATOM 1523 N N . GLU A 1 188 ? -0.743 -4.057 -7.027 1.00 79.75 188 GLU A N 1
ATOM 1524 C CA . GLU A 1 188 ? -0.213 -3.180 -8.081 1.00 79.75 188 GLU A CA 1
ATOM 1525 C C . GLU A 1 188 ? 1.282 -3.435 -8.310 1.00 79.75 188 GLU A C 1
ATOM 1527 O O . GLU A 1 188 ? 1.704 -3.630 -9.448 1.00 79.75 188 GLU A O 1
ATOM 1532 N N . LEU A 1 189 ? 2.067 -3.516 -7.233 1.00 80.75 189 LEU A N 1
ATOM 1533 C CA . LEU A 1 189 ? 3.502 -3.770 -7.297 1.00 80.75 189 LEU A CA 1
ATOM 1534 C C . LEU A 1 189 ? 3.807 -5.159 -7.860 1.00 80.75 189 LEU A C 1
ATOM 1536 O O . LEU A 1 189 ? 4.644 -5.288 -8.747 1.00 80.75 189 LEU A O 1
ATOM 1540 N N . LYS A 1 190 ? 3.070 -6.184 -7.420 1.00 83.69 190 LYS A N 1
ATOM 1541 C CA . LYS A 1 190 ? 3.171 -7.534 -7.980 1.00 83.69 190 LYS A CA 1
ATOM 1542 C C . LYS A 1 190 ? 2.856 -7.547 -9.474 1.00 83.69 190 LYS A C 1
ATOM 1544 O O . LYS A 1 190 ? 3.592 -8.158 -10.227 1.00 83.69 190 LYS A O 1
ATOM 1549 N N . THR A 1 191 ? 1.822 -6.831 -9.915 1.00 85.44 191 THR A N 1
ATOM 1550 C CA . THR A 1 191 ? 1.473 -6.744 -11.344 1.00 85.44 191 THR A CA 1
ATOM 1551 C C . THR A 1 191 ? 2.612 -6.138 -12.166 1.00 85.44 191 THR A C 1
ATOM 1553 O O . THR A 1 191 ? 2.878 -6.586 -13.279 1.00 85.44 191 THR A O 1
ATOM 1556 N N . VAL A 1 192 ? 3.302 -5.130 -11.624 1.00 74.00 192 VAL A N 1
ATOM 1557 C CA . VAL A 1 192 ? 4.460 -4.506 -12.280 1.00 74.00 192 VAL A CA 1
ATOM 1558 C C . VAL A 1 192 ? 5.660 -5.444 -12.295 1.00 74.00 192 VAL A C 1
ATOM 1560 O O . VAL A 1 192 ? 6.282 -5.576 -13.342 1.00 74.00 192 VAL A O 1
ATOM 1563 N N . LEU A 1 193 ? 5.965 -6.106 -11.177 1.00 77.69 193 LEU A N 1
ATOM 1564 C CA . LEU A 1 193 ? 7.045 -7.093 -11.098 1.00 77.69 193 LEU A CA 1
ATOM 1565 C C . LEU A 1 193 ? 6.784 -8.274 -12.041 1.00 77.69 193 LEU A C 1
ATOM 1567 O O . LEU A 1 193 ? 7.658 -8.637 -12.815 1.00 77.69 193 LEU A O 1
ATOM 1571 N N . ASP A 1 194 ? 5.561 -8.802 -12.076 1.00 84.38 194 ASP A N 1
ATOM 1572 C CA . ASP A 1 194 ? 5.158 -9.863 -13.002 1.00 84.38 194 ASP A CA 1
ATOM 1573 C C . ASP A 1 194 ? 5.261 -9.388 -14.465 1.00 84.38 194 ASP A C 1
ATOM 1575 O O . ASP A 1 194 ? 5.712 -10.140 -15.329 1.00 84.38 194 ASP A O 1
ATOM 1579 N N . TRP A 1 195 ? 4.905 -8.130 -14.762 1.00 81.56 195 TRP A N 1
ATOM 1580 C CA . TRP A 1 195 ? 5.089 -7.542 -16.094 1.00 81.56 195 TRP A CA 1
ATOM 1581 C C . TRP A 1 195 ? 6.568 -7.335 -16.445 1.00 81.56 195 TRP A C 1
ATOM 1583 O O . TRP A 1 195 ? 6.945 -7.561 -17.593 1.00 81.56 195 TRP A O 1
ATOM 1593 N N . LEU A 1 196 ? 7.407 -6.923 -15.494 1.00 72.75 196 LEU A N 1
ATOM 1594 C CA . LEU A 1 196 ? 8.853 -6.781 -15.682 1.00 72.75 196 LEU A CA 1
ATOM 1595 C C . LEU A 1 196 ? 9.508 -8.137 -15.929 1.00 72.75 196 LEU A C 1
ATOM 1597 O O . LEU A 1 196 ? 10.256 -8.259 -16.892 1.00 72.75 196 LEU A O 1
ATOM 1601 N N . ASN A 1 197 ? 9.150 -9.149 -15.140 1.00 76.25 197 ASN A N 1
ATOM 1602 C CA . ASN A 1 197 ? 9.625 -10.521 -15.293 1.00 76.25 197 ASN A CA 1
ATOM 1603 C C . ASN A 1 197 ? 9.174 -11.114 -16.637 1.00 76.25 197 ASN A C 1
ATOM 1605 O O . ASN A 1 197 ? 9.968 -11.676 -17.385 1.00 76.25 197 ASN A O 1
ATOM 1609 N N . ALA A 1 198 ? 7.914 -10.897 -17.030 1.00 79.69 198 ALA A N 1
ATOM 1610 C CA . ALA A 1 198 ? 7.419 -11.296 -18.350 1.00 79.69 198 ALA A CA 1
ATOM 1611 C C . ALA A 1 198 ? 8.124 -10.560 -19.506 1.00 79.69 198 ALA A C 1
ATOM 1613 O O . ALA A 1 198 ? 8.215 -11.084 -20.615 1.00 79.69 198 ALA A O 1
ATOM 1614 N N . ASN A 1 199 ? 8.633 -9.354 -19.247 1.00 67.56 199 ASN A N 1
ATOM 1615 C CA . ASN A 1 199 ? 9.439 -8.566 -20.170 1.00 67.56 199 ASN A CA 1
ATOM 1616 C C . ASN A 1 199 ? 10.933 -8.603 -19.806 1.00 67.56 199 ASN A C 1
ATOM 1618 O O . ASN A 1 199 ? 11.658 -7.665 -20.137 1.00 67.56 199 ASN A O 1
ATOM 1622 N N . GLU A 1 200 ? 11.431 -9.674 -19.178 1.00 62.94 200 GLU A N 1
ATOM 1623 C CA . GLU A 1 200 ? 12.853 -9.840 -18.827 1.00 62.94 200 GLU A CA 1
ATOM 1624 C C . GLU A 1 200 ? 13.776 -9.674 -20.040 1.00 62.94 200 GLU A C 1
ATOM 1626 O O . GLU A 1 200 ? 14.891 -9.169 -19.928 1.00 62.94 200 GLU A O 1
ATOM 1631 N N . THR A 1 201 ? 13.303 -10.010 -21.242 1.00 58.81 201 THR A N 1
ATOM 1632 C CA . THR A 1 201 ? 14.022 -9.751 -22.501 1.00 58.81 201 THR A CA 1
ATOM 1633 C C . THR A 1 201 ? 14.239 -8.262 -22.772 1.00 58.81 201 THR A C 1
ATOM 1635 O O . THR A 1 201 ? 15.186 -7.890 -23.455 1.00 58.81 201 THR A O 1
ATOM 1638 N N . ILE A 1 202 ? 13.352 -7.411 -22.255 1.00 56.69 202 ILE A N 1
ATOM 1639 C CA . ILE A 1 202 ? 13.474 -5.956 -22.286 1.00 56.69 202 ILE A CA 1
ATOM 1640 C C . ILE A 1 202 ? 14.379 -5.493 -21.139 1.00 56.69 202 ILE A C 1
ATOM 1642 O O . ILE A 1 202 ? 15.138 -4.565 -21.347 1.00 56.69 202 ILE A O 1
ATOM 1646 N N . VAL A 1 203 ? 14.351 -6.091 -19.945 1.00 56.34 203 VAL A N 1
ATOM 1647 C CA . VAL A 1 203 ? 15.209 -5.669 -18.811 1.00 56.34 203 VAL A CA 1
ATOM 1648 C C . VAL A 1 203 ? 16.676 -6.082 -19.005 1.00 56.34 203 VAL A C 1
ATOM 1650 O O . VAL A 1 203 ? 17.590 -5.304 -18.730 1.00 56.34 203 VAL A O 1
ATOM 1653 N N . SER A 1 204 ? 16.906 -7.280 -19.536 1.00 66.75 204 SER A N 1
ATOM 1654 C CA . SER A 1 204 ? 18.232 -7.798 -19.878 1.00 66.75 204 SER A CA 1
ATOM 1655 C C . SER A 1 204 ? 18.906 -6.970 -20.978 1.00 66.75 204 SER A C 1
ATOM 1657 O O . SER A 1 204 ? 18.254 -6.293 -21.772 1.00 66.75 204 SER A O 1
ATOM 1659 N N . ARG A 1 205 ? 20.247 -6.984 -21.014 1.00 72.88 205 ARG A N 1
ATOM 1660 C CA . ARG A 1 205 ? 21.033 -6.236 -22.010 1.00 72.88 205 ARG A CA 1
ATOM 1661 C C . ARG A 1 205 ? 20.732 -6.797 -23.408 1.00 72.88 205 ARG A C 1
ATOM 1663 O O . ARG A 1 205 ? 21.175 -7.909 -23.699 1.00 72.88 205 ARG A O 1
ATOM 1670 N N . PRO A 1 206 ? 20.005 -6.063 -24.270 1.00 72.56 206 PRO A N 1
ATOM 1671 C CA . PRO A 1 206 ? 19.584 -6.598 -25.554 1.00 72.56 206 PRO A CA 1
ATOM 1672 C C . PRO A 1 206 ? 20.790 -6.753 -26.481 1.00 72.56 206 PRO A C 1
ATOM 1674 O O . PRO A 1 206 ? 21.737 -5.964 -26.434 1.00 72.56 206 PRO A O 1
ATOM 1677 N N . LEU A 1 207 ? 20.748 -7.757 -27.356 1.00 77.00 207 LEU A N 1
ATOM 1678 C CA . LEU A 1 207 ? 21.724 -7.879 -28.434 1.00 77.00 207 LEU A CA 1
ATOM 1679 C C . LEU A 1 207 ? 21.490 -6.746 -29.435 1.00 77.00 207 LEU A C 1
ATOM 1681 O O . LEU A 1 207 ? 20.455 -6.678 -30.092 1.00 77.00 207 LEU A O 1
ATOM 1685 N N . LEU A 1 208 ? 22.456 -5.837 -29.524 1.00 83.50 208 LEU A N 1
ATOM 1686 C CA . LEU A 1 208 ? 22.362 -4.647 -30.358 1.00 83.50 208 LEU A CA 1
ATOM 1687 C C . LEU A 1 208 ? 22.928 -4.909 -31.758 1.00 83.50 208 LEU A C 1
ATOM 1689 O O . LEU A 1 208 ? 24.081 -5.319 -31.903 1.00 83.50 208 LEU A O 1
ATOM 1693 N N . GLU A 1 209 ? 22.161 -4.577 -32.796 1.00 84.75 209 GLU A N 1
ATOM 1694 C CA . GLU A 1 209 ? 22.627 -4.624 -34.187 1.00 84.75 209 GLU A CA 1
ATOM 1695 C C . GLU A 1 209 ? 23.744 -3.605 -34.456 1.00 84.75 209 GLU A C 1
ATOM 1697 O O . GLU A 1 209 ? 23.968 -2.692 -33.666 1.00 84.75 209 GLU A O 1
ATOM 1702 N N . ARG A 1 210 ? 24.476 -3.739 -35.571 1.00 81.06 210 ARG A N 1
ATOM 1703 C CA . ARG A 1 210 ? 25.570 -2.811 -35.931 1.00 81.06 210 ARG A CA 1
ATOM 1704 C C . ARG A 1 210 ? 25.065 -1.411 -36.298 1.00 81.06 210 ARG A C 1
ATOM 1706 O O . ARG A 1 210 ? 25.810 -0.446 -36.156 1.00 81.06 210 ARG A O 1
ATOM 1713 N N . ASP A 1 211 ? 23.840 -1.315 -36.803 1.00 86.75 211 ASP A N 1
ATOM 1714 C CA . ASP A 1 211 ? 23.258 -0.061 -37.265 1.00 86.75 211 ASP A CA 1
ATOM 1715 C C . ASP A 1 211 ? 22.896 0.867 -36.086 1.00 86.75 211 ASP A C 1
ATOM 1717 O O . ASP A 1 211 ? 22.192 0.435 -35.167 1.00 86.75 211 ASP A O 1
ATOM 1721 N N . PRO A 1 212 ? 23.349 2.137 -36.077 1.00 88.06 212 PRO A N 1
ATOM 1722 C CA . PRO A 1 212 ? 23.022 3.074 -35.004 1.00 88.06 212 PRO A CA 1
ATOM 1723 C C . PRO A 1 212 ? 21.516 3.358 -34.876 1.00 88.06 212 PRO A C 1
ATOM 1725 O O . PRO A 1 212 ? 21.045 3.548 -33.755 1.00 88.06 212 PRO A O 1
ATOM 1728 N N . ALA A 1 213 ? 20.733 3.323 -35.965 1.00 88.06 213 ALA A N 1
ATOM 1729 C CA . ALA A 1 213 ? 19.292 3.585 -35.887 1.00 88.06 213 ALA A CA 1
ATOM 1730 C C . ALA A 1 213 ? 18.519 2.448 -35.193 1.00 88.06 213 ALA A C 1
ATOM 1732 O O . ALA A 1 213 ? 17.500 2.697 -34.545 1.00 88.06 213 ALA A O 1
ATOM 1733 N N . SER A 1 214 ? 19.013 1.207 -35.257 1.00 87.00 214 SER A N 1
ATOM 1734 C CA . SER A 1 214 ? 18.475 0.107 -34.446 1.00 87.00 214 SER A CA 1
ATOM 1735 C C . SER A 1 214 ? 18.691 0.334 -32.947 1.00 87.00 214 SER A C 1
ATOM 1737 O O . SER A 1 214 ? 17.815 -0.008 -32.153 1.00 87.00 214 SER A O 1
ATOM 1739 N N . VAL A 1 215 ? 19.832 0.906 -32.548 1.00 87.81 215 VAL A N 1
ATOM 1740 C CA . VAL A 1 215 ? 20.115 1.213 -31.135 1.00 87.81 215 VAL A CA 1
ATOM 1741 C C . VAL A 1 215 ? 19.237 2.363 -30.643 1.00 87.81 215 VAL A C 1
ATOM 1743 O O . VAL A 1 215 ? 18.723 2.296 -29.532 1.00 87.81 215 VAL A O 1
ATOM 1746 N N . GLU A 1 216 ? 18.976 3.363 -31.488 1.00 89.00 216 GLU A N 1
ATOM 1747 C CA . GLU A 1 216 ? 18.052 4.468 -31.188 1.00 89.00 216 GLU A CA 1
ATOM 1748 C C . GLU A 1 216 ? 16.641 3.969 -30.834 1.00 89.00 216 GLU A C 1
ATOM 1750 O O . GLU A 1 216 ? 16.043 4.410 -29.854 1.00 89.00 216 GLU A O 1
ATOM 1755 N N . LYS A 1 217 ? 16.120 2.993 -31.593 1.00 88.00 217 LYS A N 1
ATOM 1756 C CA . LYS A 1 217 ? 14.811 2.380 -31.311 1.00 88.00 217 LYS A CA 1
ATOM 1757 C C . LYS A 1 217 ? 14.784 1.685 -29.951 1.00 88.00 217 LYS A C 1
ATOM 1759 O O . LYS A 1 217 ? 13.765 1.714 -29.269 1.00 88.00 217 LYS A O 1
ATOM 1764 N N . GLU A 1 218 ? 15.883 1.047 -29.566 1.00 86.31 218 GLU A N 1
ATOM 1765 C CA . GLU A 1 218 ? 15.986 0.351 -28.284 1.00 86.31 218 GLU A CA 1
ATOM 1766 C C . GLU A 1 218 ? 16.148 1.330 -27.110 1.00 86.31 218 GLU A C 1
ATOM 1768 O O . GLU A 1 218 ? 15.587 1.100 -26.038 1.00 86.31 218 GLU A O 1
ATOM 1773 N N . ILE A 1 219 ? 16.824 2.464 -27.331 1.00 89.19 219 ILE A N 1
ATOM 1774 C CA . ILE A 1 219 ? 16.875 3.589 -26.385 1.00 89.19 219 ILE A CA 1
ATOM 1775 C C . ILE A 1 219 ? 15.472 4.151 -26.140 1.00 89.19 219 ILE A C 1
ATOM 1777 O O . ILE A 1 219 ? 15.111 4.399 -24.990 1.00 89.19 219 ILE A O 1
ATOM 1781 N N . GLU A 1 220 ? 14.658 4.317 -27.184 1.00 89.38 220 GLU A N 1
ATOM 1782 C CA . GLU A 1 220 ? 13.306 4.859 -27.023 1.00 89.38 220 GLU A CA 1
ATOM 1783 C C . GLU A 1 220 ? 12.394 3.908 -26.235 1.00 89.38 220 GLU A C 1
ATOM 1785 O O . GLU A 1 220 ? 11.769 4.317 -25.255 1.00 89.38 220 GLU A O 1
ATOM 1790 N N . LYS A 1 221 ? 12.419 2.605 -26.549 1.00 85.75 221 LYS A N 1
ATOM 1791 C CA . LYS A 1 221 ? 11.717 1.588 -25.742 1.00 85.75 221 LYS A CA 1
ATOM 1792 C C . LYS A 1 221 ? 12.171 1.595 -24.281 1.00 85.75 221 LYS A C 1
ATOM 1794 O O . LYS A 1 221 ? 11.356 1.419 -23.376 1.00 85.75 221 LYS A O 1
ATOM 1799 N N . HIS A 1 222 ? 13.470 1.775 -24.038 1.00 87.81 222 HIS A N 1
ATOM 1800 C CA . HIS A 1 222 ? 14.011 1.855 -22.686 1.00 87.81 222 HIS A CA 1
ATOM 1801 C C . HIS A 1 222 ? 13.503 3.095 -21.931 1.00 87.81 222 HIS A C 1
ATOM 1803 O O . HIS A 1 222 ? 13.143 2.977 -20.760 1.00 87.81 222 HIS A O 1
ATOM 1809 N N . LYS A 1 223 ? 13.394 4.259 -22.587 1.00 88.75 223 LYS A N 1
ATOM 1810 C CA . LYS A 1 223 ? 12.808 5.469 -21.981 1.00 88.75 223 LYS A CA 1
ATOM 1811 C C . LYS A 1 223 ? 11.341 5.272 -21.607 1.00 88.75 223 LYS A C 1
ATOM 1813 O O . LYS A 1 223 ? 10.945 5.639 -20.502 1.00 88.75 223 LYS A O 1
ATOM 1818 N N . GLU A 1 224 ? 10.548 4.660 -22.486 1.00 87.50 224 GLU A N 1
ATOM 1819 C CA . GLU A 1 224 ? 9.147 4.336 -22.191 1.00 87.50 224 GLU A CA 1
ATOM 1820 C C . GLU A 1 224 ? 9.020 3.385 -20.993 1.00 87.50 224 GLU A C 1
ATOM 1822 O O . GLU A 1 224 ? 8.157 3.575 -20.131 1.00 87.50 224 GLU A O 1
ATOM 1827 N N . LEU A 1 225 ? 9.889 2.371 -20.923 1.00 83.94 225 LEU A N 1
ATOM 1828 C CA . LEU A 1 225 ? 9.965 1.448 -19.793 1.00 83.94 225 LEU A CA 1
ATOM 1829 C C . LEU A 1 225 ? 10.299 2.190 -18.493 1.00 83.94 225 LEU A C 1
ATOM 1831 O O . LEU A 1 225 ? 9.581 2.044 -17.504 1.00 83.94 225 LEU A O 1
ATOM 1835 N N . ALA A 1 226 ? 11.354 3.006 -18.500 1.00 86.81 226 ALA A N 1
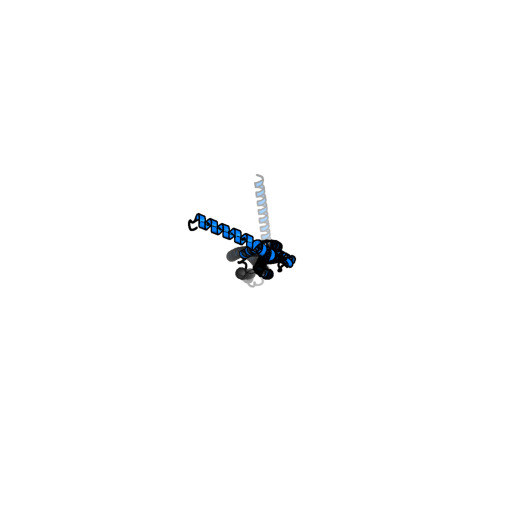ATOM 1836 C CA . ALA A 1 226 ? 11.794 3.751 -17.326 1.00 86.81 226 ALA A CA 1
ATOM 1837 C C . ALA A 1 226 ? 10.715 4.726 -16.827 1.00 86.81 226 ALA A C 1
ATOM 1839 O O . ALA A 1 226 ? 10.475 4.817 -15.624 1.00 86.81 226 ALA A O 1
ATOM 1840 N N . ALA A 1 227 ? 10.005 5.401 -17.737 1.00 87.81 227 ALA A N 1
ATOM 1841 C CA . ALA A 1 227 ? 8.892 6.279 -17.386 1.00 87.81 227 ALA A CA 1
ATOM 1842 C C . ALA A 1 227 ? 7.740 5.519 -16.705 1.00 87.81 227 ALA A C 1
ATOM 1844 O O . ALA A 1 227 ? 7.200 5.988 -15.701 1.00 87.81 227 ALA A O 1
ATOM 1845 N N . LYS A 1 228 ? 7.386 4.330 -17.216 1.00 83.06 228 LYS A N 1
ATOM 1846 C CA . LYS A 1 228 ? 6.355 3.473 -16.610 1.00 83.06 228 LYS A CA 1
ATOM 1847 C C . LYS A 1 228 ? 6.762 3.034 -15.205 1.00 83.06 228 LYS A C 1
ATOM 1849 O O . LYS A 1 228 ? 5.988 3.238 -14.275 1.00 83.06 228 LYS A O 1
ATOM 1854 N N . VAL A 1 229 ? 7.969 2.489 -15.039 1.00 82.94 229 VAL A N 1
ATOM 1855 C CA . VAL A 1 229 ? 8.469 2.014 -13.736 1.00 82.94 229 VAL A CA 1
ATOM 1856 C C . VAL A 1 229 ? 8.538 3.156 -12.718 1.00 82.94 229 VAL A C 1
ATOM 1858 O O . VAL A 1 229 ? 8.022 3.009 -11.611 1.00 82.94 229 VAL A O 1
ATOM 1861 N N . ASN A 1 230 ? 9.068 4.323 -13.099 1.00 85.81 230 ASN A N 1
ATOM 1862 C CA . ASN A 1 230 ? 9.138 5.484 -12.206 1.00 85.81 230 ASN A CA 1
ATOM 1863 C C . ASN A 1 230 ? 7.754 5.973 -11.753 1.00 85.81 230 ASN A C 1
ATOM 1865 O O . ASN A 1 230 ? 7.583 6.270 -10.576 1.00 85.81 230 ASN A O 1
ATOM 1869 N N . ASN A 1 231 ? 6.741 5.972 -12.630 1.00 84.44 231 ASN A N 1
ATOM 1870 C CA . ASN A 1 231 ? 5.371 6.330 -12.240 1.00 84.44 231 ASN A CA 1
ATOM 1871 C C . ASN A 1 231 ? 4.830 5.413 -11.124 1.00 84.44 231 ASN A C 1
ATOM 1873 O O . ASN A 1 231 ? 4.221 5.882 -10.160 1.00 84.44 231 ASN A O 1
ATOM 1877 N N . TYR A 1 232 ? 5.086 4.104 -11.219 1.00 76.06 232 TYR A N 1
ATOM 1878 C CA . TYR A 1 232 ? 4.688 3.156 -10.177 1.00 76.06 232 TYR A CA 1
ATOM 1879 C C . TYR A 1 232 ? 5.462 3.367 -8.876 1.00 76.06 232 TYR A C 1
ATOM 1881 O O . TYR A 1 232 ? 4.854 3.360 -7.804 1.00 76.06 232 TYR A O 1
ATOM 1889 N N . LEU A 1 233 ? 6.771 3.613 -8.956 1.00 82.00 233 LEU A N 1
ATOM 1890 C CA . LEU A 1 233 ? 7.594 3.904 -7.782 1.00 82.00 233 LEU A CA 1
ATOM 1891 C C . LEU A 1 233 ? 7.177 5.203 -7.083 1.00 82.00 233 LEU A C 1
ATOM 1893 O O . LEU A 1 233 ? 7.168 5.254 -5.854 1.00 82.00 233 LEU A O 1
ATOM 1897 N N . ASP A 1 234 ? 6.758 6.224 -7.830 1.00 83.44 234 ASP A N 1
ATOM 1898 C CA . ASP A 1 234 ? 6.238 7.470 -7.260 1.00 83.44 234 ASP A CA 1
ATOM 1899 C C . ASP A 1 234 ? 4.907 7.249 -6.527 1.00 83.44 234 ASP A C 1
ATOM 1901 O O . ASP A 1 234 ? 4.715 7.757 -5.419 1.00 83.44 234 ASP A O 1
ATOM 1905 N N . ARG A 1 235 ? 4.003 6.431 -7.085 1.00 78.44 235 ARG A N 1
ATOM 1906 C CA . ARG A 1 235 ? 2.754 6.033 -6.406 1.00 78.44 235 ARG A CA 1
ATOM 1907 C C . ARG A 1 235 ? 3.033 5.256 -5.123 1.00 78.44 235 ARG A C 1
ATOM 1909 O O . ARG A 1 235 ? 2.408 5.521 -4.097 1.00 78.44 235 ARG A O 1
ATOM 1916 N N . VAL A 1 236 ? 3.983 4.326 -5.174 1.00 74.50 236 VAL A N 1
ATOM 1917 C CA . VAL A 1 236 ? 4.448 3.561 -4.014 1.00 74.50 236 VAL A CA 1
ATOM 1918 C C . VAL A 1 236 ? 5.007 4.488 -2.938 1.00 74.50 236 VAL A C 1
ATOM 1920 O O . VAL A 1 236 ? 4.594 4.390 -1.784 1.00 74.50 236 VAL A O 1
ATOM 1923 N N . ARG A 1 237 ? 5.879 5.430 -3.309 1.00 81.00 237 ARG A N 1
ATOM 1924 C CA . ARG A 1 237 ? 6.469 6.404 -2.383 1.00 81.00 237 ARG A CA 1
ATOM 1925 C C . ARG A 1 237 ? 5.404 7.301 -1.752 1.00 81.00 237 ARG A C 1
ATOM 1927 O O . ARG A 1 237 ? 5.433 7.521 -0.547 1.00 81.00 237 ARG A O 1
ATOM 1934 N N . ALA A 1 238 ? 4.420 7.755 -2.529 1.00 79.94 238 ALA A N 1
ATOM 1935 C CA . ALA A 1 238 ? 3.302 8.543 -2.013 1.00 79.94 238 ALA A CA 1
ATOM 1936 C C . ALA A 1 238 ? 2.481 7.769 -0.966 1.00 79.94 238 ALA A C 1
ATOM 1938 O O . ALA A 1 238 ? 2.130 8.323 0.074 1.00 79.94 238 ALA A O 1
ATOM 1939 N N . VAL A 1 239 ? 2.205 6.481 -1.201 1.00 67.81 239 VAL A N 1
ATOM 1940 C CA . VAL A 1 239 ? 1.505 5.635 -0.222 1.00 67.81 239 VAL A CA 1
ATOM 1941 C C . VAL A 1 239 ? 2.387 5.350 0.995 1.00 67.81 239 VAL A C 1
ATOM 1943 O O . VAL A 1 239 ? 1.886 5.388 2.112 1.00 67.81 239 VAL A O 1
ATOM 1946 N N . GLN A 1 240 ? 3.689 5.129 0.820 1.00 72.31 240 GLN A N 1
ATOM 1947 C CA . GLN A 1 240 ? 4.618 4.956 1.940 1.00 72.31 240 GLN A CA 1
ATOM 1948 C C . GLN A 1 240 ? 4.665 6.182 2.856 1.00 72.31 240 GLN A C 1
ATOM 1950 O O . GLN A 1 240 ? 4.584 6.021 4.070 1.00 72.31 240 GLN A O 1
ATOM 1955 N N . GLU A 1 241 ? 4.748 7.397 2.307 1.00 73.44 241 GLU A N 1
ATOM 1956 C CA . GLU A 1 241 ? 4.759 8.627 3.114 1.00 73.44 241 GLU A CA 1
ATOM 1957 C C . GLU A 1 241 ? 3.451 8.815 3.895 1.00 73.44 241 GLU A C 1
ATOM 1959 O O . GLU A 1 241 ? 3.480 9.229 5.051 1.00 73.44 241 GLU A O 1
ATOM 1964 N N . LEU A 1 242 ? 2.306 8.433 3.319 1.00 66.19 242 LEU A N 1
ATOM 1965 C CA . LEU A 1 242 ? 1.012 8.490 4.009 1.00 66.19 242 LEU A CA 1
ATOM 1966 C C . LEU A 1 242 ? 0.900 7.512 5.186 1.00 66.19 242 LEU A C 1
ATOM 1968 O O . LEU A 1 242 ? 0.044 7.711 6.046 1.00 66.19 242 LEU A O 1
ATOM 1972 N N . VAL A 1 243 ? 1.722 6.459 5.216 1.00 61.34 243 VAL A N 1
ATOM 1973 C CA . VAL A 1 243 ? 1.623 5.382 6.212 1.00 61.34 243 VAL A CA 1
ATOM 1974 C C . VAL A 1 243 ? 2.916 5.200 7.022 1.00 61.34 243 VAL A C 1
ATOM 1976 O O . VAL A 1 243 ? 3.031 4.278 7.822 1.00 61.34 243 VAL A O 1
ATOM 1979 N N . ARG A 1 244 ? 3.878 6.128 6.918 1.00 61.22 244 ARG A N 1
ATOM 1980 C CA . ARG A 1 244 ? 5.112 6.145 7.731 1.00 61.22 244 ARG A CA 1
ATOM 1981 C C . ARG A 1 244 ? 4.872 6.159 9.246 1.00 61.22 244 ARG A C 1
ATOM 1983 O O . ARG A 1 244 ? 5.797 5.893 10.006 1.00 61.22 244 ARG A O 1
ATOM 1990 N N . HIS A 1 245 ? 3.651 6.471 9.672 1.00 55.69 245 HIS A N 1
ATOM 1991 C CA . HIS A 1 245 ? 3.245 6.547 11.072 1.00 55.69 245 HIS A CA 1
ATOM 1992 C C . HIS A 1 245 ? 2.510 5.299 11.590 1.00 55.69 245 HIS A C 1
ATOM 1994 O O . HIS A 1 245 ? 2.229 5.244 12.784 1.00 55.69 245 HIS A O 1
ATOM 2000 N N . GLU A 1 246 ? 2.215 4.296 10.751 1.00 55.69 246 GLU A N 1
ATOM 2001 C CA . GLU A 1 246 ? 1.663 3.016 11.219 1.00 55.69 246 GLU A CA 1
ATOM 2002 C C . GLU A 1 246 ? 2.758 1.943 11.200 1.00 55.69 246 GLU A C 1
ATOM 2004 O O . GLU A 1 246 ? 3.327 1.592 10.168 1.00 55.69 246 GLU A O 1
ATOM 2009 N N . GLU A 1 247 ? 3.090 1.455 12.391 1.00 55.38 247 GLU A N 1
ATOM 2010 C CA . GLU A 1 247 ? 4.403 0.918 12.766 1.00 55.38 247 GLU A CA 1
ATOM 2011 C C . GLU A 1 247 ? 4.790 -0.434 12.134 1.00 55.38 247 GLU A C 1
ATOM 2013 O O . GLU A 1 247 ? 5.822 -1.011 12.483 1.00 55.38 247 GLU A O 1
ATOM 2018 N N . ARG A 1 248 ? 4.014 -0.984 11.190 1.00 61.50 248 ARG A N 1
ATOM 2019 C CA . ARG A 1 248 ? 4.410 -2.242 10.543 1.00 61.50 248 ARG A CA 1
ATOM 2020 C C . ARG A 1 248 ? 3.771 -2.469 9.178 1.00 61.50 248 ARG A C 1
ATOM 2022 O O . ARG A 1 248 ? 2.683 -3.028 9.062 1.00 61.50 248 ARG A O 1
ATOM 2029 N N . MET A 1 249 ? 4.514 -2.125 8.126 1.00 65.94 249 MET A N 1
ATOM 2030 C CA . MET A 1 249 ? 4.238 -2.654 6.789 1.00 65.94 249 MET A CA 1
ATOM 2031 C C . MET A 1 249 ? 4.322 -4.194 6.798 1.00 65.94 249 MET A C 1
ATOM 2033 O O . MET A 1 249 ? 5.185 -4.754 7.483 1.00 65.94 249 MET A O 1
ATOM 2037 N N . PRO A 1 250 ? 3.468 -4.900 6.031 1.00 71.38 250 PRO A N 1
ATOM 2038 C CA . PRO A 1 250 ? 3.585 -6.346 5.857 1.00 71.38 250 PRO A CA 1
ATOM 2039 C C . PRO A 1 250 ? 4.979 -6.736 5.346 1.00 71.38 250 PRO A C 1
ATOM 2041 O O . PRO A 1 250 ? 5.498 -6.099 4.433 1.00 71.38 250 PRO A O 1
ATOM 2044 N N . ALA A 1 251 ? 5.573 -7.802 5.893 1.00 73.50 251 ALA A N 1
ATOM 2045 C CA . ALA A 1 251 ? 6.930 -8.231 5.530 1.00 73.50 251 ALA A CA 1
ATOM 2046 C C . ALA A 1 251 ? 7.087 -8.520 4.026 1.00 73.50 251 ALA A C 1
ATOM 2048 O O . ALA A 1 251 ? 8.075 -8.113 3.426 1.00 73.50 251 ALA A O 1
ATOM 2049 N N . SER A 1 252 ? 6.073 -9.130 3.406 1.00 75.06 252 SER A N 1
ATOM 2050 C CA . SER A 1 252 ? 6.042 -9.363 1.958 1.00 75.06 252 SER A CA 1
ATOM 2051 C C . SER A 1 252 ? 6.086 -8.062 1.156 1.00 75.06 252 SER A C 1
ATOM 2053 O O . SER A 1 252 ? 6.729 -7.994 0.119 1.00 75.06 252 SER A O 1
ATOM 2055 N N . LEU A 1 253 ? 5.423 -7.009 1.645 1.00 76.00 253 LEU A N 1
ATOM 2056 C CA . LEU A 1 253 ? 5.447 -5.701 1.002 1.00 76.00 253 LEU A CA 1
ATOM 2057 C C . LEU A 1 253 ? 6.833 -5.066 1.153 1.00 76.00 253 LEU A C 1
ATOM 2059 O O . LEU A 1 253 ? 7.330 -4.486 0.203 1.00 76.00 253 LEU A O 1
ATOM 2063 N N . ILE A 1 254 ? 7.481 -5.202 2.315 1.00 79.38 254 ILE A N 1
ATOM 2064 C CA . ILE A 1 254 ? 8.848 -4.697 2.537 1.00 79.38 254 ILE A CA 1
ATOM 2065 C C . ILE A 1 254 ? 9.834 -5.344 1.558 1.00 79.38 254 ILE A C 1
ATOM 2067 O O . ILE A 1 254 ? 10.647 -4.639 0.965 1.00 79.38 254 ILE A O 1
ATOM 2071 N N . GLU A 1 255 ? 9.740 -6.657 1.363 1.00 81.25 255 GLU A N 1
ATOM 2072 C CA . GLU A 1 255 ? 10.560 -7.387 0.393 1.00 81.25 255 GLU A CA 1
ATOM 2073 C C . GLU A 1 255 ? 10.312 -6.883 -1.036 1.00 81.25 255 GLU A C 1
ATOM 2075 O O . GLU A 1 255 ? 11.250 -6.438 -1.698 1.00 81.25 255 GLU A O 1
ATOM 2080 N N . GLN A 1 256 ? 9.050 -6.814 -1.470 1.00 79.69 256 GLN A N 1
ATOM 2081 C CA . GLN A 1 256 ? 8.705 -6.295 -2.799 1.00 79.69 256 GLN A CA 1
ATOM 2082 C C . GLN A 1 256 ? 9.149 -4.839 -2.995 1.00 79.69 256 GLN A C 1
ATOM 2084 O O . GLN A 1 256 ? 9.559 -4.454 -4.083 1.00 79.69 256 GLN A O 1
ATOM 2089 N N . LEU A 1 257 ? 9.081 -4.011 -1.951 1.00 80.44 257 LEU A N 1
ATOM 2090 C CA . LEU A 1 257 ? 9.569 -2.634 -1.977 1.00 80.44 257 LEU A CA 1
ATOM 2091 C C . LEU A 1 257 ? 11.090 -2.570 -2.080 1.00 80.44 257 LEU A C 1
ATOM 2093 O O . LEU A 1 257 ? 11.615 -1.672 -2.731 1.00 80.44 257 LEU A O 1
ATOM 2097 N N . SER A 1 258 ? 11.799 -3.492 -1.431 1.00 81.56 258 SER A N 1
ATOM 2098 C CA . SER A 1 258 ? 13.254 -3.570 -1.529 1.00 81.56 258 SER A CA 1
ATOM 2099 C C . SER A 1 258 ? 13.701 -3.933 -2.947 1.00 81.56 258 SER A C 1
ATOM 2101 O O . SER A 1 258 ? 14.584 -3.266 -3.478 1.00 81.56 258 SER A O 1
ATOM 2103 N N . GLU A 1 259 ? 13.013 -4.879 -3.591 1.00 81.50 259 GLU A N 1
ATOM 2104 C CA . GLU A 1 259 ? 13.202 -5.228 -5.005 1.00 81.50 259 GLU A CA 1
ATOM 2105 C C . GLU A 1 259 ? 12.826 -4.054 -5.922 1.00 81.50 259 GLU A C 1
ATOM 2107 O O . GLU A 1 259 ? 13.574 -3.664 -6.813 1.00 81.50 259 GLU A O 1
ATOM 2112 N N . ALA A 1 260 ? 11.707 -3.384 -5.645 1.00 79.31 260 ALA A N 1
ATOM 2113 C CA . ALA A 1 260 ? 11.291 -2.212 -6.407 1.00 79.31 260 ALA A CA 1
ATOM 2114 C C . ALA A 1 260 ? 12.305 -1.056 -6.327 1.00 79.31 260 ALA A C 1
ATOM 2116 O O . ALA A 1 260 ? 12.462 -0.299 -7.282 1.00 79.31 260 ALA A O 1
ATOM 2117 N N . ASN A 1 261 ? 12.998 -0.916 -5.195 1.00 80.94 261 ASN A N 1
ATOM 2118 C CA . ASN A 1 261 ? 14.003 0.122 -4.982 1.00 80.94 261 ASN A CA 1
ATOM 2119 C C . ASN A 1 261 ? 15.339 -0.162 -5.690 1.00 80.94 261 ASN A C 1
ATOM 2121 O O . ASN A 1 261 ? 16.096 0.789 -5.889 1.00 80.94 261 ASN A O 1
ATOM 2125 N N . SER A 1 262 ? 15.642 -1.407 -6.083 1.00 82.88 262 SER A N 1
ATOM 2126 C CA . SER A 1 262 ? 16.833 -1.706 -6.897 1.00 82.88 262 SER A CA 1
ATOM 2127 C C . SER A 1 262 ? 16.610 -1.430 -8.390 1.00 82.88 262 SER A C 1
ATOM 2129 O O . SER A 1 262 ? 17.554 -1.064 -9.092 1.00 82.88 262 SER A O 1
ATOM 2131 N N . LEU A 1 263 ? 15.360 -1.492 -8.868 1.00 82.62 263 LEU A N 1
ATOM 2132 C CA . LEU A 1 263 ? 15.004 -1.278 -10.280 1.00 82.62 263 LEU A CA 1
ATOM 2133 C C . LEU A 1 263 ? 15.492 0.054 -10.886 1.00 82.62 263 LEU A C 1
ATOM 2135 O O . LEU A 1 263 ? 15.980 0.031 -12.018 1.00 82.62 263 LEU A O 1
ATOM 2139 N N . PRO A 1 264 ? 15.399 1.224 -10.215 1.00 86.12 264 PRO A N 1
ATOM 2140 C CA . PRO A 1 264 ? 15.909 2.479 -10.768 1.00 86.12 264 PRO A CA 1
ATOM 2141 C C . PRO A 1 264 ? 17.391 2.421 -11.125 1.00 86.12 264 PRO A C 1
ATOM 2143 O O . PRO A 1 264 ? 17.788 2.936 -12.169 1.00 86.12 264 PRO A O 1
ATOM 2146 N N . GLN A 1 265 ? 18.194 1.773 -10.277 1.00 86.31 265 GLN A N 1
ATOM 2147 C CA . GLN A 1 265 ? 19.626 1.640 -10.503 1.00 86.31 265 GLN A CA 1
ATOM 2148 C C . GLN A 1 265 ? 19.901 0.748 -11.720 1.00 86.31 265 GLN A C 1
ATOM 2150 O O . GLN A 1 265 ? 20.674 1.124 -12.599 1.00 86.31 265 GLN A O 1
ATOM 2155 N N . GLU A 1 266 ? 19.227 -0.398 -11.816 1.00 83.31 266 GLU A N 1
ATOM 2156 C CA . GLU A 1 266 ? 19.373 -1.320 -12.949 1.00 83.31 266 GLU A CA 1
ATOM 2157 C C . GLU A 1 266 ? 18.963 -0.670 -14.280 1.00 83.31 266 GLU A C 1
ATOM 2159 O O . GLU A 1 266 ? 19.637 -0.827 -15.306 1.00 83.31 266 GLU A O 1
ATOM 2164 N N . LEU A 1 267 ? 17.883 0.118 -14.266 1.00 85.00 267 LEU A N 1
ATOM 2165 C CA . LEU A 1 267 ? 17.438 0.882 -15.428 1.00 85.00 267 LEU A CA 1
ATOM 2166 C C . LEU A 1 267 ? 18.460 1.956 -15.822 1.00 85.00 267 LEU A C 1
ATOM 2168 O O . LEU A 1 267 ? 18.752 2.101 -17.009 1.00 85.00 267 LEU A O 1
ATOM 2172 N N . GLU A 1 268 ? 19.051 2.665 -14.860 1.00 88.69 268 GLU A N 1
ATOM 2173 C CA . GLU A 1 268 ? 20.087 3.666 -15.135 1.00 88.69 268 GLU A CA 1
ATOM 2174 C C . GLU A 1 268 ? 21.343 3.035 -15.762 1.00 88.69 268 GLU A C 1
ATOM 2176 O O . GLU A 1 268 ? 21.884 3.546 -16.749 1.00 88.69 268 GLU A O 1
ATOM 2181 N N . GLU A 1 269 ? 21.796 1.900 -15.229 1.00 88.31 269 GLU A N 1
ATOM 2182 C CA . GLU A 1 269 ? 22.940 1.155 -15.762 1.00 88.31 269 GLU A CA 1
ATOM 2183 C C . GLU A 1 269 ? 22.690 0.674 -17.197 1.00 88.31 269 GLU A C 1
ATOM 2185 O O . GLU A 1 269 ? 23.569 0.785 -18.063 1.00 88.31 269 GLU A O 1
ATOM 2190 N N . ARG A 1 270 ? 21.475 0.196 -17.487 1.00 86.69 270 ARG A N 1
ATOM 2191 C CA . ARG A 1 270 ? 21.073 -0.169 -18.849 1.00 86.69 270 ARG A CA 1
ATOM 2192 C C . ARG A 1 270 ? 21.042 1.044 -19.780 1.00 86.69 270 ARG A C 1
ATOM 2194 O O . ARG A 1 270 ? 21.537 0.942 -20.904 1.00 86.69 270 ARG A O 1
ATOM 2201 N N . GLY A 1 271 ? 20.513 2.179 -19.328 1.00 89.00 271 GLY A N 1
ATOM 2202 C CA . GLY A 1 271 ? 20.510 3.423 -20.099 1.00 89.00 271 GLY A CA 1
ATOM 2203 C C . GLY A 1 271 ? 21.926 3.846 -20.502 1.00 89.00 271 GLY A C 1
ATOM 2204 O O . GLY A 1 271 ? 22.189 4.093 -21.681 1.00 89.00 271 GLY A O 1
ATOM 2205 N N . LYS A 1 272 ? 22.872 3.809 -19.553 1.00 91.38 272 LYS A N 1
ATOM 2206 C CA . LYS A 1 272 ? 24.301 4.074 -19.812 1.00 91.38 272 LYS A CA 1
ATOM 2207 C C . LYS A 1 272 ? 24.892 3.102 -20.833 1.00 91.38 272 LYS A C 1
ATOM 2209 O O . LYS A 1 272 ? 25.630 3.521 -21.725 1.00 91.38 272 LYS A O 1
ATOM 2214 N N . TYR A 1 273 ? 24.560 1.814 -20.733 1.00 90.75 273 TYR A N 1
ATOM 2215 C CA . TYR A 1 273 ? 25.013 0.802 -21.689 1.00 90.75 273 TYR A CA 1
ATOM 2216 C C . TYR A 1 273 ? 24.536 1.095 -23.118 1.00 90.75 273 TYR A C 1
ATOM 2218 O O . TYR A 1 273 ? 25.342 1.006 -24.050 1.00 90.75 273 TYR A O 1
ATOM 2226 N N . LEU A 1 274 ? 23.258 1.440 -23.303 1.00 90.12 274 LEU A N 1
ATOM 2227 C CA . LEU A 1 274 ? 22.688 1.722 -24.624 1.00 90.12 274 LEU A CA 1
ATOM 2228 C C . LEU A 1 274 ? 23.308 2.976 -25.252 1.00 90.12 274 LEU A C 1
ATOM 2230 O O . LEU A 1 274 ? 23.700 2.939 -26.420 1.00 90.12 274 LEU A O 1
ATOM 2234 N N . GLU A 1 275 ? 23.474 4.043 -24.468 1.00 92.50 275 GLU A N 1
ATOM 2235 C CA . GLU A 1 275 ? 24.062 5.297 -24.949 1.00 92.50 275 GLU A CA 1
ATOM 2236 C C . GLU A 1 275 ? 25.531 5.110 -25.350 1.00 92.50 275 GLU A C 1
ATOM 2238 O O . GLU A 1 275 ? 25.943 5.483 -26.449 1.00 92.50 275 GLU A O 1
ATOM 2243 N N . MET A 1 276 ? 26.312 4.420 -24.512 1.00 93.12 276 MET A N 1
ATOM 2244 C CA . MET A 1 276 ? 27.704 4.092 -24.827 1.00 93.12 276 MET A CA 1
ATOM 2245 C C . MET A 1 276 ? 27.806 3.236 -26.098 1.00 93.12 276 MET A C 1
ATOM 2247 O O . MET A 1 276 ? 28.668 3.459 -26.945 1.00 93.12 276 MET A O 1
ATOM 2251 N N . ASN A 1 277 ? 26.900 2.274 -26.279 1.00 92.31 277 ASN A N 1
ATOM 2252 C CA . ASN A 1 277 ? 26.875 1.435 -27.475 1.00 92.31 277 ASN A CA 1
ATOM 2253 C C . ASN A 1 277 ? 26.496 2.189 -28.750 1.00 92.31 277 ASN A C 1
ATOM 2255 O O . ASN A 1 277 ? 27.015 1.860 -29.824 1.00 92.31 277 ASN A O 1
ATOM 2259 N N . LYS A 1 278 ? 25.582 3.157 -28.654 1.00 92.50 278 LYS A N 1
ATOM 2260 C CA . LYS A 1 278 ? 25.239 4.054 -29.760 1.00 92.50 278 LYS A CA 1
ATOM 2261 C C . LYS A 1 278 ? 26.458 4.881 -30.156 1.00 92.50 278 LYS A C 1
ATOM 2263 O O . LYS A 1 278 ? 26.810 4.912 -31.335 1.00 92.50 278 LYS A O 1
ATOM 2268 N N . GLN A 1 279 ? 27.141 5.459 -29.170 1.00 93.69 279 GLN A N 1
ATOM 2269 C CA . GLN A 1 279 ? 28.339 6.264 -29.386 1.00 93.69 279 GLN A CA 1
ATOM 2270 C C . GLN A 1 279 ? 29.444 5.469 -30.100 1.00 93.69 279 GLN A C 1
ATOM 2272 O O . GLN A 1 279 ? 29.943 5.908 -31.135 1.00 93.69 279 GLN A O 1
ATOM 2277 N N . LEU A 1 280 ? 29.735 4.246 -29.643 1.00 93.25 280 LEU A N 1
ATOM 2278 C CA . LEU A 1 280 ? 30.723 3.365 -30.283 1.00 93.25 280 LEU A CA 1
ATOM 2279 C C . LEU A 1 280 ? 30.407 3.076 -31.761 1.00 93.25 280 LEU A C 1
ATOM 2281 O O . LEU A 1 280 ? 31.312 2.966 -32.588 1.00 93.25 280 LEU A O 1
ATOM 2285 N N . ARG A 1 281 ? 29.123 2.957 -32.123 1.00 92.56 281 ARG A N 1
ATOM 2286 C CA . ARG A 1 281 ? 28.704 2.721 -33.516 1.00 92.56 281 ARG A CA 1
ATOM 2287 C C . ARG A 1 281 ? 28.868 3.956 -34.389 1.00 92.56 281 ARG A C 1
ATOM 2289 O O . ARG A 1 281 ? 29.270 3.821 -35.544 1.00 92.56 281 ARG A O 1
ATOM 2296 N N . LEU A 1 282 ? 28.581 5.138 -33.847 1.00 93.00 282 LEU A N 1
ATOM 2297 C CA . LEU A 1 282 ? 28.808 6.409 -34.536 1.00 93.00 282 LEU A CA 1
ATOM 2298 C C . LEU A 1 282 ? 30.303 6.645 -34.778 1.00 93.00 282 LEU A C 1
ATOM 2300 O O . LEU A 1 282 ? 30.699 6.970 -35.897 1.00 93.00 282 LEU A O 1
ATOM 2304 N N . GLU A 1 283 ? 31.137 6.395 -33.770 1.00 94.06 283 GLU A N 1
ATOM 2305 C CA . GLU A 1 283 ? 32.597 6.490 -33.880 1.00 94.06 283 GLU A CA 1
ATOM 2306 C C . GLU A 1 283 ? 33.153 5.503 -34.906 1.00 94.06 283 GLU A C 1
ATOM 2308 O O . GLU A 1 283 ? 33.945 5.881 -35.772 1.00 94.06 283 GLU A O 1
ATOM 2313 N N . TYR A 1 284 ? 32.687 4.252 -34.873 1.00 92.75 284 TYR A N 1
ATOM 2314 C CA . TYR A 1 284 ? 33.062 3.253 -35.868 1.00 92.75 284 TYR A CA 1
ATOM 2315 C C . TYR A 1 284 ? 32.658 3.676 -37.287 1.00 92.75 284 TYR A C 1
ATOM 2317 O O . TYR A 1 284 ? 33.455 3.542 -38.216 1.00 92.75 284 TYR A O 1
ATOM 2325 N N . ALA A 1 285 ? 31.446 4.208 -37.473 1.00 91.12 285 ALA A N 1
ATOM 2326 C CA . ALA A 1 285 ? 30.983 4.690 -38.772 1.00 91.12 285 ALA A CA 1
ATOM 2327 C C . ALA A 1 285 ? 31.840 5.859 -39.292 1.00 91.12 285 ALA A C 1
ATOM 2329 O O . ALA A 1 285 ? 32.234 5.851 -40.459 1.00 91.12 285 ALA A O 1
ATOM 2330 N N . ALA A 1 286 ? 32.193 6.812 -38.426 1.00 93.00 286 ALA A N 1
ATOM 2331 C CA . ALA A 1 286 ? 33.057 7.942 -38.769 1.00 93.00 286 ALA A CA 1
ATOM 2332 C C . ALA A 1 286 ? 34.491 7.503 -39.120 1.00 93.00 286 ALA A C 1
ATOM 2334 O O . ALA A 1 286 ? 35.071 7.961 -40.111 1.00 93.00 286 ALA A O 1
ATOM 2335 N N . MET A 1 287 ? 35.059 6.573 -38.346 1.00 94.50 287 MET A N 1
ATOM 2336 C CA . MET A 1 287 ? 36.393 6.026 -38.604 1.00 94.50 287 MET A CA 1
ATOM 2337 C C . MET A 1 287 ? 36.424 5.231 -39.911 1.00 94.50 287 MET A C 1
ATOM 2339 O O . MET A 1 287 ? 37.350 5.379 -40.710 1.00 94.50 287 MET A O 1
ATOM 2343 N N . LYS A 1 288 ? 35.379 4.436 -40.162 1.00 93.88 288 LYS A N 1
ATOM 2344 C CA . LYS A 1 288 ? 35.189 3.700 -41.411 1.00 93.88 288 LYS A CA 1
ATOM 2345 C C . LYS A 1 288 ? 35.159 4.648 -42.611 1.00 93.88 288 LYS A C 1
ATOM 2347 O O . LYS A 1 288 ? 35.852 4.382 -43.588 1.00 93.88 288 LYS A O 1
ATOM 2352 N N . GLU A 1 289 ? 34.403 5.743 -42.543 1.00 94.44 289 GLU A N 1
ATOM 2353 C CA . GLU A 1 289 ? 34.324 6.715 -43.642 1.00 94.44 289 GLU A CA 1
ATOM 2354 C C . GLU A 1 289 ? 35.678 7.378 -43.909 1.00 94.44 289 GLU A C 1
ATOM 2356 O O . GLU A 1 289 ? 36.150 7.383 -45.045 1.00 94.44 289 GLU A O 1
ATOM 2361 N N . THR A 1 290 ? 36.359 7.837 -42.855 1.00 96.06 290 THR A N 1
ATOM 2362 C CA . THR A 1 290 ? 37.709 8.419 -42.962 1.00 96.06 290 THR A CA 1
ATOM 2363 C C . THR A 1 290 ? 38.687 7.449 -43.630 1.00 96.06 290 THR A C 1
ATOM 2365 O O . THR A 1 290 ? 39.446 7.834 -44.520 1.00 96.06 290 THR A O 1
ATOM 2368 N N . PHE A 1 291 ? 38.638 6.169 -43.249 1.00 96.12 291 PHE A N 1
ATOM 2369 C CA . PHE A 1 291 ? 39.467 5.130 -43.852 1.00 96.12 291 PHE A CA 1
ATOM 2370 C C . PHE A 1 291 ? 39.131 4.906 -45.333 1.00 96.12 291 PHE A C 1
ATOM 2372 O O . PHE A 1 291 ? 40.039 4.835 -46.157 1.00 96.12 291 PHE A O 1
ATOM 2379 N N . PHE A 1 292 ? 37.848 4.843 -45.707 1.00 95.06 292 PHE A N 1
ATOM 2380 C CA . PHE A 1 292 ? 37.455 4.692 -47.113 1.00 95.06 292 PHE A CA 1
ATOM 2381 C C . PHE A 1 292 ? 37.862 5.887 -47.973 1.00 95.06 292 PHE A C 1
ATOM 2383 O O . PHE A 1 292 ? 38.279 5.686 -49.114 1.00 95.06 292 PHE A O 1
ATOM 2390 N N . VAL A 1 293 ? 37.769 7.107 -47.444 1.00 96.00 293 VAL A N 1
ATOM 2391 C CA . VAL A 1 293 ? 38.263 8.313 -48.122 1.00 96.00 293 VAL A CA 1
ATOM 2392 C C . VAL A 1 293 ? 39.770 8.211 -48.348 1.00 96.00 293 VAL A C 1
ATOM 2394 O O . VAL A 1 293 ? 40.226 8.391 -49.474 1.00 96.00 293 VAL A O 1
ATOM 2397 N N . TRP A 1 294 ? 40.533 7.835 -47.319 1.00 96.44 294 TRP A N 1
ATOM 2398 C CA . TRP A 1 294 ? 41.982 7.657 -47.433 1.00 96.44 294 TRP A CA 1
ATOM 2399 C C . TRP A 1 294 ? 42.372 6.575 -48.454 1.00 96.44 294 TRP A C 1
ATOM 2401 O O . TRP A 1 294 ? 43.261 6.796 -49.273 1.00 96.44 294 TRP A O 1
ATOM 2411 N N . VAL A 1 295 ? 41.676 5.433 -48.469 1.00 96.88 295 VAL A N 1
ATOM 2412 C CA . VAL A 1 295 ? 41.913 4.362 -49.455 1.00 96.88 295 VAL A CA 1
ATOM 2413 C C . VAL A 1 295 ? 41.602 4.830 -50.880 1.00 96.88 295 VAL A C 1
ATOM 2415 O O . VAL A 1 295 ? 42.370 4.537 -51.794 1.00 96.88 295 VAL A O 1
ATOM 2418 N N . LYS A 1 296 ? 40.503 5.569 -51.086 1.00 94.56 296 LYS A N 1
ATOM 2419 C CA . LYS A 1 296 ? 40.150 6.131 -52.402 1.00 94.56 296 LYS A CA 1
ATOM 2420 C C . LYS A 1 296 ? 41.180 7.150 -52.886 1.00 94.56 296 LYS A C 1
ATOM 2422 O O . LYS A 1 296 ? 41.512 7.156 -54.070 1.00 94.56 296 LYS A O 1
ATOM 2427 N N . GLU A 1 297 ? 41.693 7.981 -51.985 1.00 94.44 297 GLU A N 1
ATOM 2428 C CA . GLU A 1 297 ? 42.759 8.935 -52.296 1.00 94.44 297 GLU A CA 1
ATOM 2429 C C . GLU A 1 297 ? 44.046 8.202 -52.698 1.00 94.44 297 GLU A C 1
ATOM 2431 O O . GLU A 1 297 ? 44.634 8.495 -53.737 1.00 94.44 297 GLU A O 1
ATOM 2436 N N . ALA A 1 298 ? 44.442 7.181 -51.933 1.00 92.00 298 ALA A N 1
ATOM 2437 C CA . ALA A 1 298 ? 45.609 6.364 -52.246 1.00 92.00 298 ALA A CA 1
ATOM 2438 C C . ALA A 1 298 ? 45.474 5.639 -53.598 1.00 92.00 298 ALA A C 1
ATOM 2440 O O . ALA A 1 298 ? 46.426 5.635 -54.378 1.00 92.00 298 ALA A O 1
ATOM 2441 N N . ASP A 1 299 ? 44.303 5.068 -53.912 1.00 92.56 299 ASP A N 1
ATOM 2442 C CA . ASP A 1 299 ? 44.050 4.477 -55.232 1.00 92.56 299 ASP A CA 1
ATOM 2443 C C . ASP A 1 299 ? 44.145 5.544 -56.330 1.00 92.56 299 ASP A C 1
ATOM 2445 O O . AS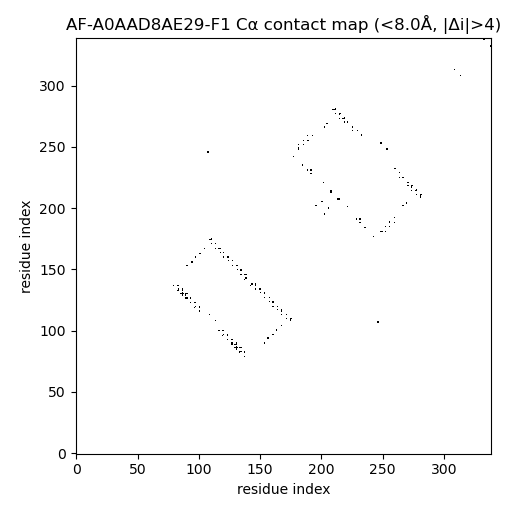P A 1 299 ? 44.860 5.344 -57.306 1.00 92.56 299 ASP A O 1
ATOM 2449 N N . THR A 1 300 ? 43.544 6.721 -56.137 1.00 90.44 300 THR A N 1
ATOM 2450 C CA . THR A 1 300 ? 43.629 7.837 -57.096 1.00 90.44 300 THR A CA 1
ATOM 2451 C C . THR A 1 300 ? 45.082 8.238 -57.374 1.00 90.44 300 THR A C 1
ATOM 2453 O O . THR A 1 300 ? 45.480 8.338 -58.537 1.00 90.44 300 THR A O 1
ATOM 2456 N N . LEU A 1 301 ? 45.908 8.382 -56.332 1.00 86.62 301 LEU A N 1
ATOM 2457 C CA . LEU A 1 301 ? 47.341 8.670 -56.459 1.00 86.62 301 LEU A CA 1
ATOM 2458 C C . LEU A 1 301 ? 48.094 7.568 -57.220 1.00 86.62 301 LEU A C 1
ATOM 2460 O O . LEU A 1 301 ? 48.934 7.866 -58.074 1.00 86.62 301 LEU A O 1
ATOM 2464 N N . LEU A 1 302 ? 47.775 6.296 -56.966 1.00 85.69 302 LEU A N 1
ATOM 2465 C CA . LEU A 1 302 ? 48.356 5.172 -57.703 1.00 85.69 302 LEU A CA 1
ATOM 2466 C C . LEU A 1 302 ? 47.931 5.164 -59.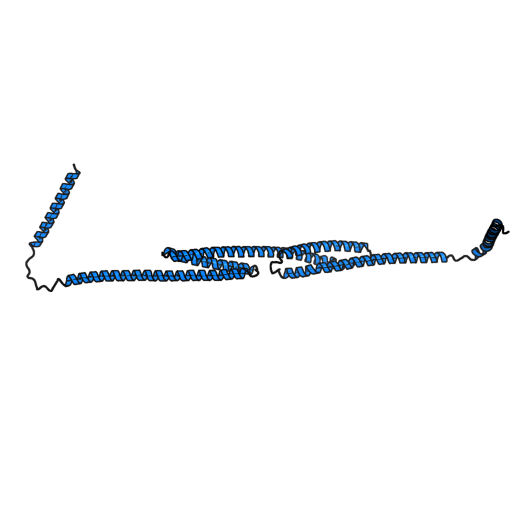177 1.00 85.69 302 LEU A C 1
ATOM 2468 O O . LEU A 1 302 ? 48.762 4.886 -60.042 1.00 85.69 302 LEU A O 1
ATOM 2472 N N . GLN A 1 303 ? 46.672 5.482 -59.490 1.00 82.50 303 GLN A N 1
ATOM 2473 C CA . GLN A 1 303 ? 46.199 5.569 -60.876 1.00 82.50 303 GLN A CA 1
ATOM 2474 C C . GLN A 1 303 ? 46.887 6.709 -61.638 1.00 82.50 303 GLN A C 1
ATOM 2476 O O . GLN A 1 303 ? 47.256 6.517 -62.797 1.00 82.50 303 GLN A O 1
ATOM 2481 N N . ILE A 1 304 ? 47.129 7.858 -60.994 1.00 77.44 304 ILE A N 1
ATOM 2482 C CA . ILE A 1 304 ? 47.921 8.955 -61.579 1.00 77.44 304 ILE A CA 1
ATOM 2483 C C . ILE A 1 304 ? 49.338 8.465 -61.917 1.00 77.44 304 ILE A C 1
ATOM 2485 O O . ILE A 1 304 ? 49.850 8.753 -62.997 1.00 77.44 304 ILE A O 1
ATOM 2489 N N . GLY A 1 305 ? 49.951 7.667 -61.037 1.00 64.75 305 GLY A N 1
ATOM 2490 C CA . GLY A 1 305 ? 51.287 7.099 -61.245 1.00 64.75 305 GLY A CA 1
ATOM 2491 C C . GLY A 1 305 ? 51.379 5.966 -62.279 1.00 64.75 305 GLY A C 1
ATOM 2492 O O . GLY A 1 305 ? 52.484 5.653 -62.723 1.00 64.75 305 GLY A O 1
ATOM 2493 N N . LYS A 1 306 ? 50.261 5.344 -62.692 1.00 66.69 306 LYS A N 1
ATOM 2494 C CA . LYS A 1 306 ? 50.269 4.249 -63.688 1.00 66.69 306 LYS A CA 1
ATOM 2495 C C . LYS A 1 306 ? 50.652 4.716 -65.085 1.00 66.69 306 LYS A C 1
ATOM 2497 O O . LYS A 1 306 ? 51.304 3.974 -65.819 1.00 66.69 306 LYS A O 1
ATOM 2502 N N . PHE A 1 307 ? 50.273 5.934 -65.455 1.00 62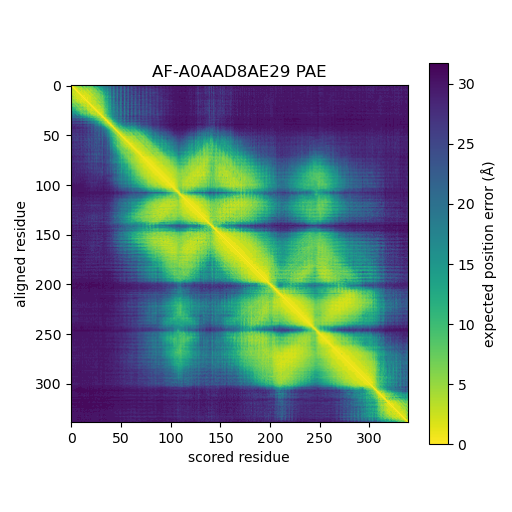.44 307 PHE A N 1
ATOM 2503 C CA . PHE A 1 307 ? 50.780 6.568 -66.663 1.00 62.44 307 PHE A CA 1
ATOM 2504 C C . PHE A 1 307 ? 52.088 7.260 -66.293 1.00 62.44 307 PHE A C 1
ATOM 2506 O O . PHE A 1 307 ? 52.118 8.453 -66.003 1.00 62.44 307 PHE A O 1
ATOM 2513 N N . GLY A 1 308 ? 53.173 6.482 -66.237 1.00 62.66 308 GLY A N 1
ATOM 2514 C CA . GLY A 1 308 ? 54.508 7.035 -66.026 1.00 62.66 308 GLY A CA 1
ATOM 2515 C C . GLY A 1 308 ? 54.792 8.176 -67.008 1.00 62.66 308 GLY A C 1
ATOM 2516 O O . GLY A 1 308 ? 54.210 8.238 -68.094 1.00 62.66 308 GLY A O 1
ATOM 2517 N N . VAL A 1 309 ? 55.697 9.086 -66.639 1.00 63.53 309 VAL A N 1
ATOM 2518 C CA . VAL A 1 309 ? 56.151 10.139 -67.555 1.00 63.53 309 VAL A CA 1
ATOM 2519 C C . VAL A 1 309 ? 56.641 9.464 -68.834 1.00 63.53 309 VAL A C 1
ATOM 2521 O O . VAL A 1 309 ? 57.611 8.706 -68.812 1.00 63.53 309 VAL A O 1
ATOM 2524 N N . ASN A 1 310 ? 55.956 9.706 -69.954 1.00 62.91 310 ASN A N 1
ATOM 2525 C CA . ASN A 1 310 ? 56.421 9.222 -71.242 1.00 62.91 310 ASN A CA 1
ATOM 2526 C C . ASN A 1 310 ? 57.635 10.063 -71.645 1.00 62.91 310 ASN A C 1
ATOM 2528 O O . ASN A 1 310 ? 57.507 11.113 -72.281 1.00 62.91 310 ASN A O 1
ATOM 2532 N N . TRP A 1 311 ? 58.814 9.601 -71.233 1.00 63.69 311 TRP A N 1
ATOM 2533 C CA . TRP A 1 311 ? 60.083 10.282 -71.457 1.00 63.69 311 TRP A CA 1
ATOM 2534 C C . TRP A 1 311 ? 60.329 10.568 -72.945 1.00 63.69 311 TRP A C 1
ATOM 2536 O O . TRP A 1 311 ? 60.873 11.617 -73.267 1.00 63.69 311 TRP A O 1
ATOM 2546 N N . LEU A 1 312 ? 59.839 9.726 -73.866 1.00 62.19 312 LEU A N 1
ATOM 2547 C CA . LEU A 1 312 ? 59.928 9.984 -75.310 1.00 62.19 312 LEU A CA 1
ATOM 2548 C C . LEU A 1 312 ? 59.162 11.248 -75.720 1.00 62.19 312 LEU A C 1
ATOM 2550 O O . LEU A 1 312 ? 59.703 12.071 -76.455 1.00 62.19 312 LEU A O 1
ATOM 2554 N N . ILE A 1 313 ? 57.939 11.449 -75.224 1.00 61.91 313 ILE A N 1
ATOM 2555 C CA . ILE A 1 313 ? 57.149 12.661 -75.511 1.00 61.91 313 ILE A CA 1
ATOM 2556 C C . ILE A 1 313 ? 57.780 13.882 -74.830 1.00 61.91 313 ILE A C 1
ATOM 2558 O O . ILE A 1 313 ? 57.895 14.940 -75.451 1.00 61.91 313 ILE A O 1
ATOM 2562 N N . PHE A 1 314 ? 58.248 13.725 -73.589 1.00 64.81 314 PHE A N 1
ATOM 2563 C CA . PHE A 1 314 ? 58.922 14.788 -72.843 1.00 64.81 314 PHE A CA 1
ATOM 2564 C C . PHE A 1 314 ? 60.156 15.311 -73.597 1.00 64.81 314 PHE A C 1
ATOM 2566 O O . PHE A 1 314 ? 60.205 16.497 -73.930 1.00 64.81 314 PHE A O 1
ATOM 2573 N N . PHE A 1 315 ? 61.081 14.424 -73.979 1.00 62.50 315 PHE A N 1
ATOM 2574 C CA . PHE A 1 315 ? 62.286 14.789 -74.731 1.00 62.50 315 PHE A CA 1
ATOM 2575 C C . PHE A 1 315 ? 61.973 15.306 -76.148 1.00 62.50 315 PHE A C 1
ATOM 2577 O O . PHE A 1 315 ? 62.652 16.207 -76.633 1.00 62.50 315 PHE A O 1
ATOM 2584 N N . SER A 1 316 ? 60.902 14.826 -76.794 1.00 68.06 316 SER A N 1
ATOM 2585 C CA . SER A 1 316 ? 60.459 15.349 -78.102 1.00 68.06 316 SER A CA 1
ATOM 2586 C C . SER A 1 316 ? 59.953 16.794 -78.020 1.00 68.06 316 SER A C 1
ATOM 2588 O O . SER A 1 316 ? 60.156 17.593 -78.934 1.00 68.06 316 SER A O 1
ATOM 2590 N N . SER A 1 317 ? 59.291 17.147 -76.917 1.00 68.75 317 SER A N 1
ATOM 2591 C CA . SER A 1 317 ? 58.770 18.499 -76.681 1.00 68.75 317 SER A CA 1
ATOM 2592 C C . SER A 1 317 ? 59.818 19.470 -76.123 1.00 68.75 317 SER A C 1
ATOM 2594 O O . SER A 1 317 ? 59.634 20.684 -76.214 1.00 68.75 317 SER A O 1
ATOM 2596 N N . GLU A 1 318 ? 60.939 18.961 -75.601 1.00 74.19 318 GLU A N 1
ATOM 2597 C CA . GLU A 1 318 ? 61.954 19.746 -74.893 1.00 74.19 318 GLU A CA 1
ATOM 2598 C C . GLU A 1 318 ? 62.557 20.858 -75.761 1.00 74.19 318 GLU A C 1
ATOM 2600 O O . GLU A 1 318 ? 62.678 21.997 -75.309 1.00 74.19 318 GLU A O 1
ATOM 2605 N N . ALA A 1 319 ? 62.884 20.570 -77.023 1.00 72.00 319 ALA A N 1
ATOM 2606 C CA . ALA A 1 319 ? 63.432 21.573 -77.937 1.00 72.00 319 ALA A CA 1
ATOM 2607 C C . ALA A 1 319 ? 62.433 22.714 -78.207 1.00 72.00 319 ALA A C 1
ATOM 2609 O O . ALA A 1 319 ? 62.816 23.884 -78.261 1.00 72.00 319 ALA A O 1
ATOM 2610 N N . SER A 1 320 ? 61.144 22.382 -78.320 1.00 72.50 320 SER A N 1
ATOM 2611 C CA . SER A 1 320 ? 60.066 23.353 -78.539 1.00 72.50 320 SER A CA 1
ATOM 2612 C C . SER A 1 320 ? 59.806 24.200 -77.292 1.00 72.50 320 SER A C 1
ATOM 2614 O O . SER A 1 320 ? 59.660 25.416 -77.400 1.00 72.50 320 SER A O 1
ATOM 2616 N N . ILE A 1 321 ? 59.829 23.585 -76.104 1.00 74.06 321 ILE A N 1
ATOM 2617 C CA . ILE A 1 321 ? 59.664 24.280 -74.819 1.00 74.06 321 ILE A CA 1
ATOM 2618 C C . ILE A 1 321 ? 60.865 25.189 -74.541 1.00 74.06 321 ILE A C 1
ATOM 2620 O O . ILE A 1 321 ? 60.669 26.359 -74.223 1.00 74.06 321 ILE A O 1
ATOM 2624 N N . ARG A 1 322 ? 62.105 24.714 -74.733 1.00 74.88 322 ARG A N 1
ATOM 2625 C CA . ARG A 1 322 ? 63.311 25.551 -74.601 1.00 74.88 322 ARG A CA 1
ATOM 2626 C C . ARG A 1 322 ? 63.257 26.746 -75.546 1.00 74.88 322 ARG A C 1
ATOM 2628 O O . ARG A 1 322 ? 63.532 27.859 -75.117 1.00 74.88 322 ARG A O 1
ATOM 2635 N N . LYS A 1 323 ? 62.842 26.546 -76.801 1.00 76.56 323 LYS A N 1
ATOM 2636 C CA . LYS A 1 323 ? 62.707 27.632 -77.781 1.00 76.56 323 LYS A CA 1
ATOM 2637 C C . LYS A 1 323 ? 61.643 28.653 -77.370 1.00 76.56 323 LYS A C 1
ATOM 2639 O O . LYS A 1 323 ? 61.899 29.850 -77.474 1.00 76.56 323 LYS A O 1
ATOM 2644 N N . LEU A 1 324 ? 60.496 28.200 -76.862 1.00 76.62 324 LEU A N 1
ATOM 2645 C CA . LEU A 1 324 ? 59.429 29.074 -76.364 1.00 76.62 324 LEU A CA 1
ATOM 2646 C C . LEU A 1 324 ? 59.885 29.880 -75.138 1.00 76.62 324 LEU A C 1
ATOM 2648 O O . LEU A 1 324 ? 59.684 31.089 -75.078 1.00 76.62 324 LEU A O 1
ATOM 2652 N N . VAL A 1 325 ? 60.563 29.228 -74.192 1.00 76.50 325 VAL A N 1
ATOM 2653 C CA . VAL A 1 325 ? 61.121 29.865 -72.993 1.00 76.50 325 VAL A CA 1
ATOM 2654 C C . VAL A 1 325 ? 62.207 30.876 -73.370 1.00 76.50 325 VAL A C 1
ATOM 2656 O O . VAL A 1 325 ? 62.180 32.003 -72.883 1.00 76.50 325 VAL A O 1
ATOM 2659 N N . SER A 1 326 ? 63.112 30.537 -74.292 1.00 79.12 326 SER A N 1
ATOM 2660 C CA . SER A 1 326 ? 64.112 31.477 -74.810 1.00 79.12 326 SER A CA 1
ATOM 2661 C C . SER A 1 326 ? 63.469 32.679 -75.501 1.00 79.12 326 SER A C 1
ATOM 2663 O O . SER A 1 326 ? 63.893 33.801 -75.252 1.00 79.12 326 SER A O 1
ATOM 2665 N N . GLN A 1 327 ? 62.420 32.483 -76.306 1.00 77.81 327 GLN A N 1
ATOM 2666 C CA . GLN A 1 327 ? 61.677 33.588 -76.923 1.00 77.81 327 GLN A CA 1
ATOM 2667 C C . GLN A 1 327 ? 60.993 34.479 -75.881 1.00 77.81 327 GLN A C 1
ATOM 2669 O O . GLN A 1 327 ? 61.019 35.701 -76.017 1.00 77.81 327 GLN A O 1
ATOM 2674 N N . GLN A 1 328 ? 60.426 33.889 -74.827 1.00 77.31 328 GLN A N 1
ATOM 2675 C CA . GLN A 1 328 ? 59.813 34.629 -73.727 1.00 77.31 328 GLN A CA 1
ATOM 2676 C C . GLN A 1 328 ? 60.854 35.465 -72.967 1.00 77.31 328 GLN A C 1
ATOM 2678 O O . GLN A 1 328 ? 60.617 36.642 -72.704 1.00 77.31 328 GLN A O 1
ATOM 2683 N N . PHE A 1 329 ? 62.029 34.894 -72.680 1.00 75.88 329 PHE A N 1
ATOM 2684 C CA . PHE A 1 329 ? 63.134 35.622 -72.053 1.00 75.88 329 PHE A CA 1
ATOM 2685 C C . PHE A 1 329 ? 63.682 36.732 -72.953 1.00 75.88 329 PHE A C 1
ATOM 2687 O O . PHE A 1 329 ? 63.879 37.847 -72.476 1.00 75.88 329 PHE A O 1
ATOM 2694 N N . SER A 1 330 ? 63.872 36.476 -74.251 1.00 71.94 330 SER A N 1
ATOM 2695 C CA . SER A 1 330 ? 64.274 37.513 -75.209 1.00 71.94 330 SER A CA 1
ATOM 2696 C C . SER A 1 330 ? 63.247 38.643 -75.277 1.00 71.94 330 SER A C 1
ATOM 2698 O O . SER A 1 330 ? 63.628 39.808 -75.253 1.00 71.94 330 SER A O 1
ATOM 2700 N N . LYS A 1 331 ? 61.949 38.322 -75.289 1.00 77.06 331 LYS A N 1
ATOM 2701 C CA . LYS A 1 331 ? 60.875 39.321 -75.286 1.00 77.06 331 LYS A CA 1
ATOM 2702 C C . LYS A 1 331 ? 60.880 40.165 -74.007 1.00 77.06 331 LYS A C 1
ATOM 2704 O O . LYS A 1 331 ? 60.809 41.383 -74.096 1.00 77.06 331 LYS A O 1
ATOM 2709 N N . GLN A 1 332 ? 61.058 39.545 -72.839 1.00 74.69 332 GLN A N 1
ATOM 2710 C CA . GLN A 1 332 ? 61.162 40.267 -71.564 1.00 74.69 332 GLN A CA 1
ATOM 2711 C C . GLN A 1 332 ? 62.429 41.125 -71.451 1.00 74.69 332 GLN A C 1
ATOM 2713 O O . GLN A 1 332 ? 62.399 42.193 -70.842 1.00 74.69 332 GLN A O 1
ATOM 2718 N N . LEU A 1 333 ? 63.549 40.694 -72.032 1.00 68.62 333 LEU A N 1
ATOM 2719 C CA . LEU A 1 333 ? 64.778 41.492 -72.069 1.00 68.62 333 LEU A CA 1
ATOM 2720 C C . LEU A 1 333 ? 64.647 42.720 -72.986 1.00 68.62 333 LEU A C 1
ATOM 2722 O O . LEU A 1 333 ? 65.125 43.792 -72.618 1.00 68.62 333 LEU A O 1
ATOM 2726 N N . ILE A 1 334 ? 63.947 42.582 -74.117 1.00 70.75 334 ILE A N 1
ATOM 2727 C CA . ILE A 1 334 ? 63.603 43.697 -75.016 1.00 70.75 334 ILE A CA 1
ATOM 2728 C C . ILE A 1 334 ? 62.636 44.668 -74.318 1.00 70.75 334 ILE A C 1
ATOM 2730 O O . ILE A 1 334 ? 62.859 45.875 -74.317 1.00 70.75 334 ILE A O 1
ATOM 2734 N N . GLU A 1 335 ? 61.593 44.157 -73.658 1.00 73.56 335 GLU A N 1
ATOM 2735 C CA . GLU A 1 335 ? 60.612 44.977 -72.926 1.00 73.56 335 GLU A CA 1
ATOM 2736 C C . GLU A 1 335 ? 61.214 45.678 -71.691 1.00 73.56 335 GLU A C 1
ATOM 2738 O O . GLU A 1 335 ? 60.717 46.720 -71.273 1.00 73.56 335 GLU A O 1
ATOM 2743 N N . SER A 1 336 ? 62.306 45.151 -71.125 1.00 73.31 336 SER A N 1
ATOM 2744 C CA . SER A 1 336 ? 63.025 45.752 -69.989 1.00 73.31 336 SER A CA 1
ATOM 2745 C C . SER A 1 336 ? 64.216 46.638 -70.384 1.00 73.31 336 SER A C 1
ATOM 2747 O O . SER A 1 336 ? 64.918 47.128 -69.497 1.00 73.31 336 SER A O 1
ATOM 2749 N N . GLY A 1 337 ? 64.445 46.864 -71.686 1.00 61.69 337 GLY A N 1
ATOM 2750 C CA . GLY A 1 337 ? 65.492 47.754 -72.208 1.00 61.69 337 GLY A CA 1
ATOM 2751 C C . GLY A 1 337 ? 66.927 47.285 -71.935 1.00 61.69 337 GLY A C 1
ATOM 2752 O O . GLY A 1 337 ? 67.845 48.102 -71.901 1.00 61.69 337 GLY A O 1
ATOM 2753 N N . ARG A 1 338 ? 67.123 45.985 -71.677 1.00 60.00 338 ARG A N 1
ATOM 2754 C CA . ARG A 1 338 ? 68.439 45.378 -71.387 1.00 60.00 338 ARG A CA 1
ATOM 2755 C C . ARG A 1 338 ? 69.024 44.609 -72.576 1.00 60.00 338 ARG A C 1
ATOM 2757 O O . ARG A 1 338 ? 70.043 43.939 -72.408 1.00 60.00 338 ARG A O 1
ATOM 2764 N N . LEU A 1 339 ? 68.383 44.697 -73.741 1.00 54.75 339 LEU A N 1
ATOM 2765 C CA . LEU A 1 339 ? 68.827 44.141 -75.018 1.00 54.75 339 LEU A CA 1
ATOM 2766 C C . LEU A 1 339 ? 68.614 45.146 -76.147 1.00 54.75 339 LEU A C 1
ATOM 2768 O O . LEU A 1 339 ? 67.551 45.808 -76.130 1.00 54.75 339 LEU A O 1
#

Nearest PDB structures (foldseek):
  6xf1-assembly2_C  TM=5.227E-01  e=3.208E-01  Homo sapiens
  8glv-assembly1_Lm  TM=3.777E-01  e=4.826E-01  Chlamydomonas reinhardtii
  5j1i-assembly2_B  TM=3.727E-01  e=8.908E-01  Homo sapiens
  8fbj-assembly1_A  TM=2.342E-01  e=6.900E-01  synthetic construct
  5i4e-assembly1_A  TM=3.971E-01  e=2.883E+00  Homo sapiens

Mean predicted aligned error: 18.87 Å

Secondary structure (DSSP, 8-state):
-HHHHHHHHHHHHHHHHHHHHHHHHHHHTT----PPPPPPP-HHHHHHHHHHHHHHHHHHHHHHHHHHHHHHHHHHHHHHHHHHHHHHHHHHHHHHHHHHHHHHHTSPP-HHHHHHHHHHHHHHHHHHHHHHHHHHHHHTTT-HHHHHHHHHHHHHHHHHHHHHHHHHHHHHHHHHHHHHHHHHHHHHHHHHHHHHHHTHHHHS-----SSHHHHHHHHHHHHHHHHHHHHHHHHHHHHHHHHTTSS---HHHHHHHHHHHHHHHHHHHHHHHHHHHHHHHHHHHHHHHHHHHHHHHHHHHHHHHHS---HHHHHHHHHHHHHHHHHHHHHHHHHTT--

Radius of gyration: 65.79 Å; Cα contacts (8 Å, |Δi|>4): 113; chains: 1; bounding box: 165×75×182 Å

Organism: Diploptera punctata (NCBI:txid6984)